Protein AF-A0A7W8B3Q8-F1 (afdb_monomer)

Sequence (303 aa):
MGRRETAIDLLPLLDWDRLREAEPTWLVGFSDMPTLITPMTLLTGTATVHGNNLMDTPYRVPEGLRSWLGIVAAPPGAPVHPDPPGRHRATGFDDFAAFPDIREYTLDSVGAWTRLDGSGDVEAEGRLIGGCIETLCNPAGTAYLDVSAVARNETPDGLLVYVEAAGDDAFAIYRNLHGMRLAGFFDRANAVLVGRTSAPENRSLSQHEAVLDALGSLNVPVIADIECGHVPPYIADRQRRVRPYRSHTEPERTDADLGLTHQTGRPALTEVGRVNRTAPRFRCASSSSRCGGFCGSGAGSSW

Organism: Streptomyces spectabilis (NCBI:txid68270)

InterPro domains:
  IPR003507 Peptidase family S66 [PTHR30237] (121-234)
  IPR027461 LD-carboxypeptidase A, C-terminal domain superfamily [G3DSA:3.50.30.60] (98-237)
  IPR027461 LD-carboxypeptidase A, C-terminal domain superfamily [SSF141986] (119-235)
  IPR027478 Murein tetrapeptide carboxypeptidase, N-terminal [G3DSA:3.40.50.10740] (5-65)
  IPR029062 Class I glutamine amidotransferase-like [SSF52317] (7-80)
  IPR040449 LD-carboxypeptidase, N-terminal [PF02016] (6-51)
  IPR040921 LD-carboxypeptidase, C-terminal [PF17676] (125-234)

Secondary structure (DSSP, 8-state):
-PPSS-GGGGTTTS-HHHHHHS-----EE-TTTHHHHHHHHHHH---EEE---GGGTTSPPPTT---HHHHHHSPTT----PPP-SEE--S----TTT-TT--S----EE---EESS-SS-EEEE-EEEEEEHHHHTTTBTSTTB-HHHHHHHH-TT-EEEEEE-SS--HHHHHHHHHHHHHTTTTTTEEEEEEE---PPPBTTB-HHHHHHHHHGGG-S-EEEEES-SSSSS---EEE---PPP---------------------------------PPEEEE-------------------

Foldseek 3Di:
DDDPLCVLVCVVVDPLVVLLVDDQDEDEEADLCLSPQQLNCVSNQRKYKDADDPLLQLADFAPQADGPVCVVPDDPLPARERDPNQFWDQDDDDDCVVPVPDHYDPGPGGFAKDWLLDDDKDKAFWFEGEHELVNLLVCQLPPSQPPVVLQVPFTPRFYAYEYEYAAAELVVLLVSLLSNVVSCNCPRHQEYEYADDPHHYDPVGDNSRSCCVSCNVVVHIYMYHDQDHNIDDHHIHIGGTDDPDDDPDDPDDDDDDDDDDDDDDDDDPPDPDDDDPNTHIYIRGDPPDDDDDDDDDDDDDDD

pLDDT: mean 76.98, std 25.43, range [23.16, 98.69]

Structure (mmCIF, N/CA/C/O backbone):
data_AF-A0A7W8B3Q8-F1
#
_entry.id   AF-A0A7W8B3Q8-F1
#
loop_
_atom_site.group_PDB
_atom_site.id
_atom_site.type_symbol
_atom_site.label_atom_id
_atom_site.label_alt_id
_atom_site.label_comp_id
_atom_site.label_asym_id
_atom_site.label_entity_id
_atom_site.label_seq_id
_atom_site.pdbx_PDB_ins_code
_atom_site.Cartn_x
_atom_site.Cartn_y
_atom_site.Cartn_z
_atom_site.occupancy
_atom_site.B_iso_or_equiv
_atom_site.auth_seq_id
_atom_site.auth_comp_id
_atom_site.auth_asym_id
_atom_site.auth_atom_id
_atom_site.pdbx_PDB_model_num
ATOM 1 N N . MET A 1 1 ? -6.416 -13.926 -22.641 1.00 37.31 1 MET A N 1
ATOM 2 C CA . MET A 1 1 ? -5.651 -12.885 -21.928 1.00 37.31 1 MET A CA 1
ATOM 3 C C . MET A 1 1 ? -6.609 -12.233 -20.943 1.00 37.31 1 MET A C 1
ATOM 5 O O . MET A 1 1 ? -7.598 -11.672 -21.398 1.00 37.31 1 MET A O 1
ATOM 9 N N . GLY A 1 2 ? -6.419 -12.417 -19.634 1.00 48.97 2 GLY A N 1
ATOM 10 C CA . GLY A 1 2 ? -7.235 -11.715 -18.634 1.00 48.97 2 GLY A CA 1
ATOM 11 C C . GLY A 1 2 ? -6.970 -10.211 -18.705 1.00 48.97 2 GLY A C 1
ATOM 12 O O . GLY A 1 2 ? -5.847 -9.812 -19.023 1.00 48.97 2 GLY A O 1
ATOM 13 N N . ARG A 1 3 ? -7.994 -9.386 -18.470 1.00 55.94 3 ARG A N 1
ATOM 14 C CA . ARG A 1 3 ? -7.794 -7.944 -18.281 1.00 55.94 3 ARG A CA 1
ATOM 15 C C . ARG A 1 3 ? -7.069 -7.749 -16.943 1.00 55.94 3 ARG A C 1
ATOM 17 O O . ARG A 1 3 ? -7.394 -8.433 -15.978 1.00 55.94 3 ARG A O 1
ATOM 24 N N . ARG A 1 4 ? -6.035 -6.908 -16.932 1.00 68.12 4 ARG A N 1
ATOM 25 C CA . ARG A 1 4 ? -5.394 -6.419 -15.700 1.00 68.12 4 ARG A CA 1
ATOM 26 C C . ARG A 1 4 ? -6.199 -5.213 -15.200 1.00 68.12 4 ARG A C 1
ATOM 28 O O . ARG A 1 4 ? -6.880 -4.602 -16.024 1.00 68.12 4 ARG A O 1
ATOM 35 N N . GLU A 1 5 ? -6.113 -4.889 -13.912 1.00 81.88 5 GLU A N 1
ATOM 36 C CA . GLU A 1 5 ? -6.823 -3.752 -13.290 1.00 81.88 5 GLU A CA 1
ATOM 37 C C . GLU A 1 5 ? -8.359 -3.888 -13.274 1.00 81.88 5 GLU A C 1
ATOM 39 O O . GLU A 1 5 ? -9.090 -2.902 -13.348 1.00 81.88 5 GLU A O 1
ATOM 44 N N . THR A 1 6 ? -8.880 -5.119 -13.239 1.00 91.94 6 THR A N 1
ATOM 45 C CA . THR A 1 6 ? -10.334 -5.384 -13.226 1.00 91.94 6 THR A CA 1
ATOM 46 C C . THR A 1 6 ? -10.772 -6.235 -12.039 1.00 91.94 6 THR A C 1
ATOM 48 O O . THR A 1 6 ? -11.888 -6.754 -12.043 1.00 91.94 6 THR A O 1
ATOM 51 N N . ALA A 1 7 ? -9.933 -6.405 -11.010 1.00 93.56 7 ALA A N 1
ATOM 52 C CA . ALA A 1 7 ? -10.329 -7.124 -9.798 1.00 93.56 7 ALA A CA 1
ATOM 53 C C . ALA A 1 7 ? -11.561 -6.494 -9.124 1.00 93.56 7 ALA A C 1
ATOM 55 O O . ALA A 1 7 ? -12.332 -7.195 -8.468 1.00 93.56 7 ALA A O 1
ATOM 56 N N . ILE A 1 8 ? -11.794 -5.195 -9.343 1.00 95.62 8 ILE A N 1
ATOM 57 C CA . ILE A 1 8 ? -12.950 -4.462 -8.815 1.00 95.62 8 ILE A CA 1
ATOM 58 C C . ILE A 1 8 ? -14.296 -5.040 -9.268 1.00 95.62 8 ILE A C 1
ATOM 60 O O . ILE A 1 8 ? -15.247 -5.041 -8.485 1.00 95.62 8 ILE A O 1
ATOM 64 N N . ASP A 1 9 ? -14.366 -5.619 -10.472 1.00 95.88 9 ASP A N 1
ATOM 65 C CA . ASP A 1 9 ? -15.585 -6.238 -11.009 1.00 95.88 9 ASP A CA 1
ATOM 66 C C . ASP A 1 9 ? -16.046 -7.435 -10.161 1.00 95.88 9 ASP A C 1
ATOM 68 O O . ASP A 1 9 ? -17.212 -7.829 -10.210 1.00 95.88 9 ASP A O 1
ATOM 72 N N . LEU A 1 10 ? -15.144 -8.018 -9.363 1.00 96.00 10 LEU A N 1
ATOM 73 C CA . LEU A 1 10 ? -15.449 -9.151 -8.495 1.00 96.00 10 LEU A CA 1
ATOM 74 C C . LEU A 1 10 ? -16.119 -8.729 -7.185 1.00 96.00 10 LEU A C 1
ATOM 76 O O . LEU A 1 10 ? -16.845 -9.537 -6.613 1.00 96.00 10 LEU A O 1
ATOM 80 N N . LEU A 1 11 ? -15.937 -7.489 -6.715 1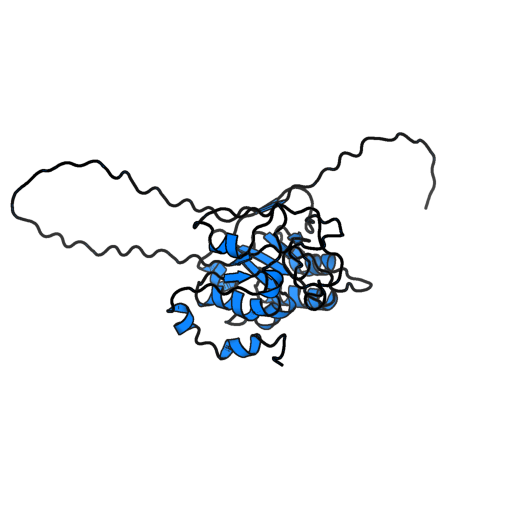.00 96.00 11 LEU A N 1
ATOM 81 C CA . LEU A 1 11 ? -16.483 -7.028 -5.430 1.00 96.00 11 LEU A CA 1
ATOM 82 C C . LEU A 1 11 ? -17.986 -7.318 -5.242 1.00 96.00 11 LEU A C 1
ATOM 84 O O . LEU A 1 11 ? -18.334 -7.889 -4.204 1.00 96.00 11 LEU A O 1
ATOM 88 N N . PRO A 1 12 ? -18.878 -6.997 -6.207 1.00 96.19 12 PRO A N 1
ATOM 89 C CA . PRO A 1 12 ? -20.306 -7.291 -6.074 1.00 96.19 12 PRO A CA 1
ATOM 90 C C . PRO A 1 12 ? -20.674 -8.754 -6.360 1.00 96.19 12 PRO A C 1
ATOM 92 O O . PRO A 1 12 ? -21.822 -9.137 -6.150 1.00 96.19 12 PRO A O 1
ATOM 95 N N . LEU A 1 13 ? -19.743 -9.561 -6.876 1.00 97.19 13 LEU A N 1
ATOM 96 C CA . LEU A 1 13 ? -19.979 -10.958 -7.253 1.00 97.19 13 LEU A CA 1
ATOM 97 C C . LEU A 1 13 ? -19.552 -11.946 -6.161 1.00 97.19 13 LEU A C 1
ATOM 99 O O . LEU A 1 13 ? -19.966 -13.106 -6.187 1.00 97.19 13 LEU A O 1
ATOM 103 N N . LEU A 1 14 ? -18.709 -11.510 -5.223 1.00 96.50 14 LEU A N 1
ATOM 104 C CA . LEU A 1 14 ? -18.247 -12.330 -4.112 1.00 96.50 14 LEU A CA 1
ATOM 105 C C . LEU A 1 14 ? -19.313 -12.432 -3.017 1.00 96.50 14 LEU A C 1
ATOM 107 O O . LEU A 1 14 ? -19.864 -11.438 -2.549 1.00 96.50 14 LEU A O 1
ATOM 111 N N . ASP A 1 15 ? -19.551 -13.658 -2.559 1.00 96.94 15 ASP A N 1
ATOM 112 C CA . ASP A 1 15 ? -20.395 -13.930 -1.399 1.00 96.94 15 ASP A CA 1
ATOM 113 C C . ASP A 1 15 ? -19.586 -13.720 -0.110 1.00 96.94 15 ASP A C 1
ATOM 115 O O . ASP A 1 15 ? -18.935 -14.629 0.415 1.00 96.94 15 ASP A O 1
ATOM 119 N N . TRP A 1 16 ? -19.577 -12.477 0.371 1.00 95.31 16 TRP A N 1
ATOM 120 C CA . TRP A 1 16 ? -18.799 -12.061 1.540 1.00 95.31 16 TRP A CA 1
ATOM 121 C C . TRP A 1 16 ? -19.219 -12.752 2.838 1.00 95.31 16 TRP A C 1
ATOM 123 O O . TRP A 1 16 ? -18.381 -12.928 3.726 1.00 95.31 16 TRP A O 1
ATOM 133 N N . ASP A 1 17 ? -20.481 -13.166 2.953 1.00 95.88 17 ASP A N 1
ATOM 134 C CA . ASP A 1 17 ? -20.972 -13.888 4.125 1.00 95.88 17 ASP A CA 1
ATOM 135 C C . ASP A 1 17 ? -20.429 -15.318 4.128 1.00 95.88 17 ASP A C 1
ATOM 137 O O . ASP A 1 17 ? -19.835 -15.745 5.121 1.00 95.88 17 ASP A O 1
ATOM 141 N N . ARG A 1 18 ? -20.478 -16.016 2.985 1.00 96.56 18 ARG A N 1
ATOM 142 C CA . ARG A 1 18 ? -19.853 -17.342 2.862 1.00 96.56 18 ARG A CA 1
ATOM 143 C C . ARG A 1 18 ? -18.341 -17.294 3.037 1.00 96.56 18 ARG A C 1
ATOM 145 O O . ARG A 1 18 ? -17.781 -18.186 3.666 1.00 96.56 18 ARG A O 1
ATOM 152 N N . LEU A 1 19 ? -17.670 -16.259 2.529 1.00 95.62 19 LEU A N 1
ATOM 153 C CA . LEU A 1 19 ? -16.231 -16.067 2.748 1.00 95.62 19 LEU A CA 1
ATOM 154 C C . LEU A 1 19 ? -15.895 -15.814 4.226 1.00 95.62 19 LEU A C 1
ATOM 156 O O . LEU A 1 19 ? -14.835 -16.226 4.689 1.00 95.62 19 LEU A O 1
ATOM 160 N N . ARG A 1 20 ? -16.789 -15.162 4.982 1.00 93.75 20 ARG A N 1
ATOM 161 C CA . ARG A 1 20 ? -16.636 -14.946 6.430 1.00 93.75 20 ARG A CA 1
ATOM 162 C C . ARG A 1 20 ? -16.815 -16.225 7.246 1.00 93.75 20 ARG A C 1
ATOM 164 O O . ARG A 1 20 ? -16.168 -16.371 8.284 1.00 93.75 20 ARG A O 1
ATOM 171 N N . GLU A 1 21 ? -17.708 -17.105 6.806 1.00 95.69 21 GLU A N 1
ATOM 172 C CA . GLU A 1 21 ? -17.996 -18.392 7.450 1.00 95.69 21 GLU A CA 1
ATOM 173 C C . GLU A 1 21 ? -16.991 -19.489 7.081 1.00 95.69 21 GLU A C 1
ATOM 175 O O . GLU A 1 21 ? -16.798 -20.430 7.851 1.00 95.69 21 GLU A O 1
ATOM 180 N N . ALA A 1 22 ? -16.344 -19.367 5.921 1.00 94.75 22 ALA A N 1
ATOM 181 C CA . ALA A 1 22 ? -15.340 -20.306 5.453 1.00 94.75 22 ALA A CA 1
ATOM 182 C C . ALA A 1 22 ? -14.103 -20.355 6.365 1.00 94.75 22 ALA A C 1
ATOM 184 O O . ALA A 1 22 ? -13.788 -19.422 7.110 1.00 94.75 22 ALA A O 1
ATOM 185 N N . GLU A 1 23 ? -13.361 -21.460 6.267 1.00 93.25 23 GLU A N 1
ATOM 186 C CA . GLU A 1 23 ? -12.064 -21.584 6.923 1.00 93.25 23 GLU A CA 1
ATOM 187 C C . GLU A 1 23 ? -11.106 -20.485 6.415 1.00 93.25 23 GLU A C 1
ATOM 189 O O . GLU A 1 23 ? -10.894 -20.374 5.199 1.00 93.25 23 GLU A O 1
ATOM 194 N N . PRO A 1 24 ? -10.515 -19.666 7.312 1.00 88.62 24 PRO A N 1
ATOM 195 C CA . PRO A 1 24 ? -9.608 -18.598 6.916 1.00 88.62 24 PRO A CA 1
ATOM 196 C C . PRO A 1 24 ? -8.440 -19.129 6.084 1.00 88.62 24 PRO A C 1
ATOM 198 O O . PRO A 1 24 ? -7.560 -19.825 6.586 1.00 88.62 24 PRO A O 1
ATOM 201 N N . THR A 1 25 ? -8.423 -18.751 4.810 1.00 89.44 25 THR A N 1
ATOM 202 C CA . THR A 1 25 ? -7.388 -19.141 3.852 1.00 89.44 25 THR A CA 1
ATOM 203 C C . THR A 1 25 ? -6.546 -17.928 3.491 1.00 89.44 25 THR A C 1
ATOM 205 O O . THR A 1 25 ? -7.057 -16.816 3.351 1.00 89.44 25 THR A O 1
ATOM 208 N N . TRP A 1 26 ? -5.242 -18.135 3.335 1.00 90.56 26 TRP A N 1
ATOM 209 C CA . TRP A 1 26 ? -4.332 -17.069 2.948 1.00 90.56 26 TRP A CA 1
ATOM 210 C C . TRP A 1 26 ? -4.626 -16.564 1.539 1.00 90.56 26 TRP A C 1
ATOM 212 O O . TRP A 1 26 ? -4.401 -17.271 0.560 1.00 90.56 26 TRP A O 1
ATOM 222 N N . LEU A 1 27 ? -5.071 -15.312 1.452 1.00 92.12 27 LEU A N 1
ATOM 223 C CA . LEU A 1 27 ? -5.066 -14.552 0.212 1.00 92.12 27 LEU A CA 1
ATOM 224 C C . LEU A 1 27 ? -3.800 -13.695 0.177 1.00 92.12 27 LEU A C 1
ATOM 226 O O . LEU A 1 27 ? -3.606 -12.833 1.039 1.00 92.12 27 LEU A O 1
ATOM 230 N N . VAL A 1 28 ? -2.946 -13.975 -0.805 1.00 90.56 28 VAL A N 1
ATOM 231 C CA . VAL A 1 28 ? -1.675 -13.284 -1.038 1.00 90.56 28 VAL A CA 1
ATOM 232 C C . VAL A 1 28 ? -1.709 -12.682 -2.432 1.00 90.56 28 VAL A C 1
ATOM 234 O O . VAL A 1 28 ? -2.131 -13.347 -3.379 1.00 90.56 28 VAL A O 1
ATOM 237 N N . GLY A 1 29 ? -1.281 -11.435 -2.570 1.00 87.62 29 GLY A N 1
ATOM 238 C CA . GLY A 1 29 ? -1.282 -10.779 -3.867 1.00 87.62 29 GLY A CA 1
ATOM 239 C C . GLY A 1 29 ? -0.677 -9.390 -3.840 1.00 87.62 29 GLY A C 1
ATOM 240 O O . GLY A 1 29 ? -0.382 -8.850 -2.778 1.00 87.62 29 GLY A O 1
ATOM 241 N N . PHE A 1 30 ? -0.525 -8.841 -5.040 1.00 84.12 30 PHE A N 1
ATOM 242 C CA . PHE A 1 30 ? 0.199 -7.617 -5.351 1.00 84.12 30 PHE A CA 1
ATOM 243 C C . PHE A 1 30 ? -0.591 -6.759 -6.356 1.00 84.12 30 PHE A C 1
ATOM 245 O O . PHE A 1 30 ? -1.468 -7.293 -7.042 1.00 84.12 30 PHE A O 1
ATOM 252 N N . SER A 1 31 ? -0.239 -5.479 -6.503 1.00 88.19 31 SER A N 1
ATOM 253 C CA . SER A 1 31 ? -0.727 -4.592 -7.573 1.00 88.19 31 SER A CA 1
ATOM 254 C C . SER A 1 31 ? -2.242 -4.342 -7.538 1.00 88.19 31 SER A C 1
ATOM 256 O O . SER A 1 31 ? -2.665 -3.603 -6.662 1.00 88.19 31 SER A O 1
ATOM 258 N N . ASP A 1 32 ? -3.056 -4.967 -8.404 1.00 92.50 32 ASP A N 1
ATOM 259 C CA . ASP A 1 32 ? -4.538 -4.881 -8.419 1.00 92.50 32 ASP A CA 1
ATOM 260 C C . ASP A 1 32 ? -5.213 -5.659 -7.263 1.00 92.50 32 ASP A C 1
ATOM 262 O O . ASP A 1 32 ? -6.364 -5.438 -6.886 1.00 92.50 32 ASP A O 1
ATOM 266 N N . MET A 1 33 ? -4.489 -6.589 -6.635 1.00 93.25 33 MET A N 1
ATOM 267 C CA . MET A 1 33 ? -5.039 -7.448 -5.580 1.00 93.25 33 MET A CA 1
ATOM 268 C C . MET A 1 33 ? -5.477 -6.757 -4.273 1.00 93.25 33 MET A C 1
ATOM 270 O O . MET A 1 33 ? -6.365 -7.319 -3.624 1.00 93.25 33 MET A O 1
ATOM 274 N N . PRO A 1 34 ? -4.951 -5.591 -3.840 1.00 93.81 34 PRO A N 1
ATOM 275 C CA . PRO A 1 34 ? -5.498 -4.810 -2.729 1.00 93.81 34 PRO A CA 1
ATOM 276 C C . PRO A 1 34 ? -6.995 -4.524 -2.863 1.00 93.81 34 PRO A C 1
ATOM 278 O O . PRO A 1 34 ? -7.687 -4.525 -1.844 1.00 93.81 34 PRO A O 1
ATOM 281 N N . THR A 1 35 ? -7.515 -4.422 -4.094 1.00 95.44 35 THR A N 1
ATOM 282 C CA . THR A 1 35 ? -8.956 -4.350 -4.376 1.00 95.44 35 THR A CA 1
ATOM 283 C C . THR A 1 35 ? -9.741 -5.499 -3.744 1.00 95.44 35 THR A C 1
ATOM 285 O O . THR A 1 35 ? -10.903 -5.324 -3.413 1.00 95.44 35 THR A O 1
ATOM 288 N N . LEU A 1 36 ? -9.133 -6.671 -3.535 1.00 95.31 36 LEU A N 1
ATOM 289 C CA . LEU A 1 36 ? -9.766 -7.838 -2.906 1.00 95.31 36 LEU A CA 1
ATOM 290 C C . LEU A 1 36 ? -9.211 -8.132 -1.511 1.00 95.31 36 LEU A C 1
ATOM 292 O O . LEU A 1 36 ? -9.967 -8.492 -0.613 1.00 95.31 36 LEU A O 1
ATOM 296 N N . ILE A 1 37 ? -7.900 -7.987 -1.320 1.00 93.62 37 ILE A N 1
ATOM 297 C CA . ILE A 1 37 ? -7.175 -8.294 -0.077 1.00 93.62 37 ILE A CA 1
ATOM 298 C C . ILE A 1 37 ? -7.666 -7.416 1.073 1.00 93.62 37 ILE A C 1
ATOM 300 O O . ILE A 1 37 ? -7.968 -7.935 2.152 1.00 93.62 37 ILE A O 1
ATOM 304 N N . THR A 1 38 ? -7.801 -6.112 0.836 1.00 94.12 38 THR A N 1
ATOM 305 C CA . THR A 1 38 ? -8.209 -5.174 1.882 1.00 94.12 38 THR A CA 1
ATOM 306 C C . THR A 1 38 ? -9.687 -5.363 2.242 1.00 94.12 38 THR A C 1
ATOM 308 O O . THR A 1 38 ? -9.973 -5.584 3.423 1.00 94.12 38 THR A O 1
ATOM 311 N N . PRO A 1 39 ? -10.635 -5.435 1.281 1.00 94.94 39 PRO A N 1
ATOM 312 C CA . PRO A 1 39 ? -12.024 -5.785 1.590 1.00 94.94 39 PRO A CA 1
ATOM 313 C C . PRO A 1 39 ? -12.188 -7.162 2.234 1.00 94.94 39 PRO A C 1
ATOM 315 O O . PRO A 1 39 ? -12.963 -7.295 3.176 1.00 94.94 39 PRO A O 1
ATOM 318 N N . MET A 1 40 ? -11.422 -8.177 1.820 1.00 94.19 40 MET A N 1
ATOM 319 C CA . MET A 1 40 ? -11.411 -9.485 2.483 1.00 94.19 40 MET A CA 1
ATOM 320 C C . MET A 1 40 ? -11.099 -9.335 3.972 1.00 94.19 40 MET A C 1
ATOM 322 O O . MET A 1 40 ? -11.843 -9.853 4.807 1.00 94.19 40 MET A O 1
ATOM 326 N N . THR A 1 41 ? -10.059 -8.581 4.333 1.00 92.12 41 THR A N 1
ATOM 327 C CA . THR A 1 41 ? -9.735 -8.342 5.743 1.00 92.12 41 THR A CA 1
ATOM 328 C C . THR A 1 41 ? -10.816 -7.559 6.479 1.00 92.12 41 THR A C 1
ATOM 330 O O . THR A 1 41 ? -11.179 -7.953 7.591 1.00 92.12 41 THR A O 1
ATOM 333 N N . LEU A 1 42 ? -11.364 -6.502 5.879 1.00 91.19 42 LEU A N 1
ATOM 334 C CA . LEU A 1 42 ? -12.378 -5.662 6.524 1.00 91.19 42 LEU A CA 1
ATOM 335 C C . LEU A 1 42 ? -13.716 -6.401 6.708 1.00 91.19 42 LEU A C 1
ATOM 337 O O . LEU A 1 42 ? -14.284 -6.388 7.799 1.00 91.19 42 LEU A O 1
ATOM 341 N N . LEU A 1 43 ? -14.196 -7.091 5.673 1.00 91.94 43 LEU A N 1
ATOM 342 C CA . LEU A 1 43 ? -15.539 -7.680 5.622 1.00 91.94 43 LEU A CA 1
ATOM 343 C C . LEU A 1 43 ? -15.633 -9.057 6.279 1.00 91.94 43 LEU A C 1
ATOM 345 O O . LEU A 1 43 ? -16.683 -9.418 6.818 1.00 91.94 43 LEU A O 1
ATOM 349 N N . THR A 1 44 ? -14.555 -9.843 6.237 1.00 91.25 44 THR A N 1
ATOM 350 C CA . THR A 1 44 ? -14.551 -11.224 6.758 1.00 91.25 44 THR A CA 1
ATOM 351 C C . THR A 1 44 ? -13.752 -11.359 8.052 1.00 91.25 44 THR A C 1
ATOM 353 O O . THR A 1 44 ? -13.989 -12.252 8.867 1.00 91.25 44 THR A O 1
ATOM 356 N N . GLY A 1 45 ? -12.801 -10.452 8.284 1.00 88.12 45 GLY A N 1
ATOM 357 C CA . GLY A 1 45 ? -11.822 -10.576 9.355 1.00 88.12 45 GLY A CA 1
ATOM 358 C C . GLY A 1 45 ? -10.698 -11.571 9.098 1.00 88.12 45 GLY A C 1
ATOM 359 O O . GLY A 1 45 ? -9.892 -11.800 10.003 1.00 88.12 45 GLY A O 1
ATOM 360 N N . THR A 1 46 ? -10.628 -12.154 7.904 1.00 90.12 46 THR A N 1
ATOM 361 C CA . THR A 1 46 ? -9.518 -13.010 7.490 1.00 90.12 46 THR A CA 1
ATOM 362 C C . THR A 1 46 ? -8.259 -12.173 7.306 1.00 90.12 46 THR A C 1
ATOM 364 O O . THR A 1 46 ? -8.265 -11.133 6.647 1.00 90.12 46 THR A O 1
ATOM 367 N N . ALA A 1 47 ? -7.162 -12.615 7.920 1.00 89.69 47 ALA A N 1
ATOM 368 C CA . ALA A 1 47 ? -5.868 -11.989 7.702 1.00 89.69 47 ALA A CA 1
ATOM 369 C C . ALA A 1 47 ? -5.387 -12.281 6.278 1.00 89.69 47 ALA A C 1
ATOM 371 O O . ALA A 1 47 ? -5.395 -13.434 5.851 1.00 89.69 47 ALA A O 1
ATOM 372 N N . THR A 1 48 ? -4.940 -11.252 5.574 1.00 92.38 48 THR A N 1
ATOM 373 C CA . THR A 1 48 ? -4.441 -11.350 4.199 1.00 92.38 48 THR A CA 1
ATOM 374 C C . THR A 1 48 ? -3.005 -10.841 4.131 1.00 92.38 48 THR A C 1
ATOM 376 O O . THR A 1 48 ? -2.481 -10.309 5.116 1.00 92.38 48 THR A O 1
ATOM 379 N N . VAL A 1 49 ? -2.332 -11.060 3.004 1.00 91.12 49 VAL A N 1
ATOM 380 C CA . VAL A 1 49 ? -0.967 -10.578 2.791 1.00 91.12 49 VAL A CA 1
ATOM 381 C C . VAL A 1 49 ? -0.906 -9.794 1.492 1.00 91.12 49 VAL A C 1
ATOM 383 O O . VAL A 1 49 ? -1.121 -10.358 0.422 1.00 91.12 49 VAL A O 1
ATOM 386 N N . HIS A 1 50 ? -0.563 -8.514 1.581 1.00 89.12 50 HIS A N 1
ATOM 387 C CA . HIS A 1 50 ? -0.068 -7.798 0.413 1.00 89.12 50 HIS A CA 1
ATOM 388 C C . HIS A 1 50 ? 1.417 -8.124 0.282 1.00 89.12 50 HIS A C 1
ATOM 390 O O . HIS A 1 50 ? 2.193 -7.878 1.196 1.00 89.12 50 HIS A O 1
ATOM 396 N N . GLY A 1 51 ? 1.815 -8.763 -0.804 1.00 82.75 51 GLY A N 1
ATOM 397 C CA . GLY A 1 51 ? 3.201 -9.152 -1.018 1.00 82.75 51 GLY A CA 1
ATOM 398 C C . GLY A 1 51 ? 3.379 -9.766 -2.393 1.00 82.75 51 GLY A C 1
ATOM 399 O O . GLY A 1 51 ? 2.467 -9.725 -3.211 1.00 82.75 51 GLY A O 1
ATOM 400 N N . ASN A 1 52 ? 4.549 -10.347 -2.631 1.00 81.25 52 ASN A N 1
ATOM 401 C CA . ASN A 1 52 ? 4.968 -10.859 -3.933 1.00 81.25 52 ASN A CA 1
ATOM 402 C C . ASN A 1 52 ? 3.908 -11.718 -4.632 1.00 81.25 52 ASN A C 1
ATOM 404 O O . ASN A 1 52 ? 3.273 -12.585 -4.025 1.00 81.25 52 ASN A O 1
ATOM 408 N N . ASN A 1 53 ? 3.803 -11.539 -5.948 1.00 81.25 53 ASN A N 1
ATOM 409 C CA . ASN A 1 53 ? 3.122 -12.509 -6.792 1.00 81.25 53 ASN A CA 1
ATOM 410 C C . ASN A 1 53 ? 3.962 -13.805 -6.913 1.00 81.25 53 ASN A C 1
ATOM 412 O O . ASN A 1 53 ? 5.091 -13.914 -6.418 1.00 81.25 53 ASN A O 1
ATOM 416 N N . LEU A 1 54 ? 3.405 -14.813 -7.588 1.00 82.62 54 LEU A N 1
ATOM 417 C CA . LEU A 1 54 ? 4.070 -16.106 -7.767 1.00 82.62 54 LEU A CA 1
ATOM 418 C C . LEU A 1 54 ? 5.430 -15.988 -8.480 1.00 82.62 54 LEU A C 1
ATOM 420 O O . LEU A 1 54 ? 6.362 -16.695 -8.104 1.00 82.62 54 LEU A O 1
ATOM 424 N N . MET A 1 55 ? 5.553 -15.099 -9.469 1.00 81.62 55 MET A N 1
ATOM 425 C CA . MET A 1 55 ? 6.786 -14.907 -10.244 1.00 81.62 55 MET A CA 1
ATOM 426 C C . MET A 1 55 ? 7.906 -14.277 -9.418 1.00 81.62 55 MET A C 1
ATOM 428 O O . MET A 1 55 ? 9.066 -14.589 -9.653 1.00 81.62 55 MET A O 1
ATOM 432 N N . ASP A 1 56 ? 7.563 -13.472 -8.413 1.00 80.62 56 ASP A N 1
ATOM 433 C CA . ASP A 1 56 ? 8.533 -12.830 -7.519 1.00 80.62 56 ASP A CA 1
ATOM 434 C C . ASP A 1 56 ? 8.819 -13.661 -6.253 1.00 80.62 56 ASP A C 1
ATOM 436 O O . ASP A 1 56 ? 9.629 -13.284 -5.407 1.00 80.62 56 ASP A O 1
ATOM 440 N N . THR A 1 57 ? 8.156 -14.807 -6.076 1.00 83.62 57 THR A N 1
ATOM 441 C CA . THR A 1 57 ? 8.394 -15.712 -4.936 1.00 83.62 57 THR A CA 1
ATOM 442 C C . THR A 1 57 ? 9.778 -16.392 -4.942 1.00 83.62 57 THR A C 1
ATOM 444 O O . THR A 1 57 ? 10.306 -16.632 -3.855 1.00 83.62 57 THR A O 1
ATOM 447 N N . PRO A 1 58 ? 10.406 -16.715 -6.093 1.00 84.56 58 PRO A N 1
ATOM 448 C CA . PRO A 1 58 ? 11.724 -17.348 -6.121 1.00 84.56 58 PRO A CA 1
ATOM 449 C C . PRO A 1 58 ? 12.890 -16.469 -5.650 1.00 84.56 58 PRO A C 1
ATOM 451 O O . PRO A 1 58 ? 13.963 -17.023 -5.394 1.00 84.56 58 PRO A O 1
ATOM 454 N N . TYR A 1 59 ? 12.722 -15.145 -5.553 1.00 87.81 59 TYR A N 1
ATOM 455 C CA . TYR A 1 59 ? 13.795 -14.265 -5.094 1.00 87.81 59 TYR A CA 1
ATOM 456 C C . TYR A 1 59 ? 14.173 -14.543 -3.638 1.00 87.81 59 TYR A C 1
ATOM 458 O O . TYR A 1 59 ? 13.317 -14.689 -2.759 1.00 87.81 59 TYR A O 1
ATOM 466 N N . ARG A 1 60 ? 15.477 -14.542 -3.357 1.00 89.38 60 ARG A N 1
ATOM 467 C CA . ARG A 1 60 ? 15.988 -14.440 -1.996 1.00 89.38 60 ARG A CA 1
ATOM 468 C C . ARG A 1 60 ? 15.648 -13.056 -1.470 1.00 89.38 60 ARG A C 1
ATOM 470 O O . ARG A 1 60 ? 15.890 -12.035 -2.110 1.00 89.38 60 ARG A O 1
ATOM 477 N N . VAL A 1 61 ? 15.035 -13.047 -0.296 1.00 87.75 61 VAL A N 1
ATOM 478 C CA . VAL A 1 61 ? 14.673 -11.810 0.382 1.00 87.75 61 VAL A CA 1
ATOM 479 C C . VAL A 1 61 ? 15.939 -11.225 1.014 1.00 87.75 61 VAL A C 1
ATOM 481 O O . VAL A 1 61 ? 16.641 -11.971 1.701 1.00 87.75 61 VAL A O 1
ATOM 484 N N . PRO A 1 62 ? 16.251 -9.936 0.781 1.00 88.44 62 PRO A N 1
ATOM 485 C CA . PRO A 1 62 ? 17.406 -9.285 1.390 1.00 88.44 62 PRO A CA 1
ATOM 486 C C . PRO A 1 62 ? 17.388 -9.359 2.919 1.00 88.44 62 PRO A C 1
ATOM 488 O O . PRO A 1 62 ? 16.326 -9.451 3.538 1.00 88.44 62 PRO A O 1
ATOM 491 N N . GLU A 1 63 ? 18.573 -9.279 3.526 1.00 85.62 63 GLU A N 1
ATOM 492 C CA . GLU A 1 63 ? 18.702 -9.148 4.979 1.00 85.62 63 GLU A CA 1
ATOM 493 C C . GLU A 1 63 ? 17.888 -7.945 5.488 1.00 85.62 63 GLU A C 1
ATOM 495 O O . GLU A 1 63 ? 17.795 -6.919 4.817 1.00 85.62 63 GLU A O 1
ATOM 500 N N . GLY A 1 64 ? 17.256 -8.103 6.653 1.00 81.94 64 GLY A N 1
ATOM 501 C CA . GLY A 1 64 ? 16.341 -7.112 7.228 1.00 81.94 64 GLY A CA 1
ATOM 502 C C . GLY A 1 64 ? 14.879 -7.280 6.807 1.00 81.94 64 GLY A C 1
ATOM 503 O O . GLY A 1 64 ? 13.982 -6.859 7.534 1.00 81.94 64 GLY A O 1
ATOM 504 N N . LEU A 1 65 ? 14.604 -7.973 5.696 1.00 86.31 65 LEU A N 1
ATOM 505 C CA . LEU A 1 65 ? 13.246 -8.228 5.212 1.00 86.31 65 LEU A CA 1
ATOM 506 C C . LEU A 1 65 ? 12.807 -9.683 5.449 1.00 86.31 65 LEU A C 1
ATOM 508 O O . LEU A 1 65 ? 13.607 -10.573 5.744 1.00 86.31 65 LEU A O 1
ATOM 512 N N . ARG A 1 66 ? 11.500 -9.956 5.318 1.00 86.19 66 ARG A N 1
ATOM 513 C CA . ARG A 1 66 ? 10.938 -11.316 5.413 1.00 86.19 66 ARG A CA 1
ATOM 514 C C . ARG A 1 66 ? 10.052 -11.653 4.225 1.00 86.19 66 ARG A C 1
ATOM 516 O O . ARG A 1 66 ? 9.252 -10.836 3.785 1.00 86.19 66 ARG A O 1
ATOM 523 N N . SER A 1 67 ? 10.161 -12.894 3.748 1.00 87.25 67 SER A N 1
ATOM 524 C CA . SER A 1 67 ? 9.287 -13.410 2.693 1.00 87.25 67 SER A CA 1
ATOM 525 C C . SER A 1 67 ? 7.847 -13.526 3.176 1.00 87.25 67 SER A C 1
ATOM 527 O O . SER A 1 67 ? 7.592 -13.767 4.360 1.00 87.25 67 SER A O 1
ATOM 529 N N . TRP A 1 68 ? 6.894 -13.448 2.245 1.00 87.50 68 TRP A N 1
ATOM 530 C CA . TRP A 1 68 ? 5.484 -13.672 2.565 1.00 87.50 68 TRP A CA 1
ATOM 531 C C . TRP A 1 68 ? 5.266 -15.052 3.205 1.00 87.50 68 TRP A C 1
ATOM 533 O O . TRP A 1 68 ? 4.525 -15.159 4.180 1.00 87.50 68 TRP A O 1
ATOM 543 N N . LEU A 1 69 ? 5.993 -16.082 2.747 1.00 88.94 69 LEU A N 1
ATOM 544 C CA . LEU A 1 69 ? 6.001 -17.419 3.353 1.00 88.94 69 LEU A CA 1
ATOM 545 C C . LEU A 1 69 ? 6.470 -17.388 4.814 1.00 88.94 69 LEU A C 1
ATOM 547 O O . LEU A 1 69 ? 5.839 -17.986 5.684 1.00 88.94 69 LEU A O 1
ATOM 551 N N . GLY A 1 70 ? 7.545 -16.651 5.103 1.00 88.19 70 GLY A N 1
ATOM 552 C CA . GLY A 1 70 ? 8.034 -16.464 6.468 1.00 88.19 70 GLY A CA 1
ATOM 553 C C . GLY A 1 70 ? 7.013 -15.766 7.368 1.00 88.19 70 GLY A C 1
ATOM 554 O O . GLY A 1 70 ? 6.900 -16.095 8.545 1.00 88.19 70 GLY A O 1
ATOM 555 N N . ILE A 1 71 ? 6.223 -14.844 6.819 1.00 87.44 71 ILE A N 1
ATOM 556 C CA . ILE A 1 71 ? 5.202 -14.092 7.560 1.00 87.44 71 ILE A CA 1
ATOM 557 C C . ILE A 1 71 ? 3.954 -14.924 7.845 1.00 87.44 71 ILE A C 1
ATOM 559 O O . ILE A 1 71 ? 3.380 -14.825 8.936 1.00 87.44 71 ILE A O 1
ATOM 563 N N . VAL A 1 72 ? 3.521 -15.751 6.892 1.00 89.25 72 VAL A N 1
ATOM 564 C CA . VAL A 1 72 ? 2.376 -16.645 7.109 1.00 89.25 72 VAL A CA 1
ATOM 565 C C . VAL A 1 72 ? 2.729 -17.801 8.047 1.00 89.25 72 VAL A C 1
ATOM 567 O O . VAL A 1 72 ? 1.874 -18.207 8.832 1.00 89.25 72 VAL A O 1
ATOM 570 N N . ALA A 1 73 ? 3.983 -18.271 8.019 1.00 89.94 73 ALA A N 1
ATOM 571 C CA . ALA A 1 73 ? 4.498 -19.322 8.897 1.00 89.94 73 ALA A CA 1
ATOM 572 C C . ALA A 1 73 ? 4.903 -18.821 10.297 1.00 89.94 73 ALA A C 1
ATOM 574 O O . ALA A 1 73 ? 5.115 -19.631 11.201 1.00 89.94 73 ALA A O 1
ATOM 575 N N . ALA A 1 74 ? 5.021 -17.504 10.496 1.00 87.44 74 ALA A N 1
ATOM 576 C CA . ALA A 1 74 ? 5.418 -16.937 11.777 1.00 87.44 74 ALA A CA 1
ATOM 577 C C . ALA A 1 74 ? 4.390 -17.255 12.884 1.00 87.44 74 ALA A C 1
ATOM 579 O O . ALA A 1 74 ? 3.177 -17.151 12.649 1.00 87.44 74 ALA A O 1
ATOM 580 N N . PRO A 1 75 ? 4.847 -17.564 14.116 1.00 85.94 75 PRO A N 1
ATOM 581 C CA . PRO A 1 75 ? 3.955 -17.743 15.252 1.00 85.94 75 PRO A CA 1
ATOM 582 C C . PRO A 1 75 ? 3.044 -16.522 15.464 1.00 85.94 75 PRO A C 1
ATOM 584 O O . PRO A 1 75 ? 3.462 -15.381 15.234 1.00 85.94 75 PRO A O 1
ATOM 587 N N . PRO A 1 76 ? 1.800 -16.714 15.932 1.00 80.56 76 PRO A N 1
ATOM 588 C CA . PRO A 1 76 ? 0.947 -15.602 16.333 1.00 80.56 76 PRO A CA 1
ATOM 589 C C . PRO A 1 76 ? 1.658 -14.670 17.326 1.00 80.56 76 PRO A C 1
ATOM 591 O O . PRO A 1 76 ? 2.265 -15.130 18.288 1.00 80.56 76 PRO A O 1
ATOM 594 N N . GLY A 1 77 ? 1.587 -13.359 17.085 1.00 73.81 77 GLY A N 1
ATOM 595 C CA . GLY A 1 77 ? 2.233 -12.349 17.933 1.00 73.81 77 GLY A CA 1
ATOM 596 C C . GLY A 1 77 ? 3.741 -12.182 17.716 1.00 73.81 77 GLY A C 1
ATOM 597 O O . GLY A 1 77 ? 4.329 -11.305 18.345 1.00 73.81 77 GLY A O 1
ATOM 598 N N . ALA A 1 78 ? 4.365 -12.963 16.824 1.00 75.62 78 ALA A N 1
ATOM 599 C CA . ALA A 1 78 ? 5.759 -12.751 16.455 1.00 75.62 78 ALA A CA 1
ATOM 600 C C . ALA A 1 78 ? 5.922 -11.350 15.840 1.00 75.62 78 ALA A C 1
ATOM 602 O O . ALA A 1 78 ? 5.246 -11.040 14.850 1.00 75.62 78 ALA A O 1
ATOM 603 N N . PRO A 1 79 ? 6.799 -10.501 16.399 1.00 69.62 79 PRO A N 1
ATOM 604 C CA . PRO A 1 79 ? 6.988 -9.167 15.869 1.00 69.62 79 PRO A CA 1
ATOM 605 C C . PRO A 1 79 ? 7.630 -9.245 14.486 1.00 69.62 79 PRO A C 1
ATOM 607 O O . PRO A 1 79 ? 8.473 -10.109 14.222 1.00 69.62 79 PRO A O 1
ATOM 610 N N . VAL A 1 80 ? 7.209 -8.351 13.594 1.00 69.31 80 VAL A N 1
ATOM 611 C CA . VAL A 1 80 ? 7.833 -8.113 12.291 1.00 69.31 80 VAL A CA 1
ATOM 612 C C . VAL A 1 80 ? 8.455 -6.729 12.372 1.00 69.31 80 VAL A C 1
ATOM 614 O O . VAL A 1 80 ? 7.732 -5.748 12.511 1.00 69.31 80 VAL A O 1
ATOM 617 N N . HIS A 1 81 ? 9.782 -6.684 12.332 1.00 69.88 81 HIS A N 1
ATOM 618 C CA . HIS A 1 81 ? 10.554 -5.453 12.238 1.00 69.88 81 HIS A CA 1
ATOM 619 C C . HIS A 1 81 ? 11.284 -5.521 10.900 1.00 69.88 81 HIS A C 1
ATOM 621 O O . HIS A 1 81 ? 12.246 -6.280 10.799 1.00 69.88 81 HIS A O 1
ATOM 627 N N . PRO A 1 82 ? 10.765 -4.873 9.848 1.00 72.44 82 PRO A N 1
ATOM 628 C CA . PRO A 1 82 ? 11.538 -4.730 8.633 1.00 72.44 82 PRO A CA 1
ATOM 629 C C . PRO A 1 82 ? 12.652 -3.718 8.899 1.00 72.44 82 PRO A C 1
ATOM 631 O O . PRO A 1 82 ? 12.374 -2.587 9.297 1.00 72.44 82 PRO A O 1
ATOM 634 N N . ASP A 1 83 ? 13.892 -4.140 8.685 1.00 79.00 83 ASP A N 1
ATOM 635 C CA . ASP A 1 83 ? 15.036 -3.237 8.617 1.00 79.00 83 ASP A CA 1
ATOM 636 C C . ASP A 1 83 ? 15.262 -2.870 7.142 1.00 79.00 83 ASP A C 1
ATOM 638 O O . ASP A 1 83 ? 15.285 -3.772 6.294 1.00 79.00 83 ASP A O 1
ATOM 642 N N . PRO A 1 84 ? 15.413 -1.576 6.799 1.00 81.75 84 PRO A N 1
ATOM 643 C CA . PRO A 1 84 ? 15.623 -1.170 5.419 1.00 81.75 84 PRO A CA 1
ATOM 644 C C . PRO A 1 84 ? 16.913 -1.810 4.883 1.00 81.75 84 PRO A C 1
ATOM 646 O O . PRO A 1 84 ? 17.980 -1.620 5.474 1.00 81.75 84 PRO A O 1
ATOM 649 N N . PRO A 1 85 ? 16.873 -2.502 3.731 1.00 84.88 85 PRO A N 1
ATOM 650 C CA . PRO A 1 85 ? 18.039 -3.186 3.168 1.00 84.88 85 PRO A CA 1
ATOM 651 C C . PRO A 1 85 ? 19.103 -2.217 2.624 1.00 84.88 85 PRO A C 1
ATOM 653 O O . PRO A 1 85 ? 20.133 -2.641 2.098 1.00 84.88 85 PRO A O 1
ATOM 656 N N . GLY A 1 86 ? 18.851 -0.906 2.684 1.00 89.81 86 GLY A N 1
ATOM 657 C CA . GLY A 1 86 ? 19.757 0.139 2.207 1.00 89.81 86 GLY A CA 1
ATOM 658 C C . GLY A 1 86 ? 19.850 0.243 0.682 1.00 89.81 86 GLY A C 1
ATOM 659 O O . GLY A 1 86 ? 20.606 1.069 0.165 1.00 89.81 86 GLY A O 1
ATOM 660 N N . ARG A 1 87 ? 19.132 -0.614 -0.057 1.00 92.19 87 ARG A N 1
ATOM 661 C CA . ARG A 1 87 ? 19.203 -0.717 -1.516 1.00 92.19 87 ARG A CA 1
ATOM 662 C C . ARG A 1 87 ? 17.859 -1.054 -2.143 1.00 92.19 87 ARG A C 1
ATOM 664 O O . ARG A 1 87 ? 17.051 -1.757 -1.545 1.00 92.19 87 ARG A O 1
ATOM 671 N N . HIS A 1 88 ? 17.671 -0.606 -3.377 1.00 92.81 88 HIS A N 1
ATOM 672 C CA . HIS A 1 88 ? 16.488 -0.882 -4.184 1.00 92.81 88 HIS A CA 1
ATOM 673 C C . HIS A 1 88 ? 16.847 -1.032 -5.663 1.00 92.81 88 HIS A C 1
ATOM 675 O O . HIS A 1 88 ? 17.965 -0.716 -6.075 1.00 92.81 88 HIS A O 1
ATOM 681 N N . ARG A 1 89 ? 15.897 -1.520 -6.463 1.00 92.81 89 ARG A N 1
ATOM 682 C CA . ARG A 1 89 ? 16.001 -1.504 -7.925 1.00 92.81 89 ARG A CA 1
ATOM 683 C C . ARG A 1 89 ? 15.552 -0.147 -8.455 1.00 92.81 89 ARG A C 1
ATOM 685 O O . ARG A 1 89 ? 14.450 0.289 -8.127 1.00 92.81 89 ARG A O 1
ATOM 692 N N . ALA A 1 90 ? 16.361 0.505 -9.284 1.00 89.19 90 ALA A N 1
ATOM 693 C CA . ALA A 1 90 ? 15.970 1.768 -9.911 1.00 89.19 90 ALA A CA 1
ATOM 694 C C . ALA A 1 90 ? 14.867 1.582 -10.956 1.00 89.19 90 ALA A C 1
ATOM 696 O O . ALA A 1 90 ? 13.881 2.313 -10.971 1.00 89.19 90 ALA A O 1
ATOM 697 N N . THR A 1 91 ? 15.065 0.631 -11.872 1.00 85.88 91 THR A N 1
ATOM 698 C CA . THR A 1 91 ? 14.215 0.465 -13.055 1.00 85.88 91 THR A CA 1
ATOM 699 C C . THR A 1 91 ? 14.153 -0.988 -13.512 1.00 85.88 91 THR A C 1
ATOM 701 O O . THR A 1 91 ? 15.026 -1.797 -13.197 1.00 85.88 91 THR A O 1
ATOM 704 N N . GLY A 1 92 ? 13.129 -1.297 -14.307 1.00 85.56 92 GLY A N 1
ATOM 705 C CA . GLY A 1 92 ? 13.031 -2.554 -15.039 1.00 85.56 92 GLY A CA 1
ATOM 706 C C . GLY A 1 92 ? 12.596 -3.761 -14.208 1.00 85.56 92 GLY A C 1
ATOM 707 O O . GLY A 1 92 ? 12.304 -3.690 -13.014 1.00 85.56 92 GLY A O 1
ATOM 708 N N . PHE A 1 93 ? 12.540 -4.895 -14.893 1.00 87.06 93 PHE A N 1
ATOM 709 C CA . PHE A 1 93 ? 12.177 -6.198 -14.353 1.00 87.06 93 PHE A CA 1
ATOM 710 C C . PHE A 1 93 ? 13.149 -7.246 -14.892 1.00 87.06 93 PHE A C 1
ATOM 712 O O . PHE A 1 93 ? 13.767 -7.043 -15.938 1.00 87.06 93 PHE A O 1
ATOM 719 N N . ASP A 1 94 ? 13.280 -8.361 -14.179 1.00 88.31 94 ASP A N 1
ATOM 720 C CA . ASP A 1 94 ? 14.116 -9.457 -14.651 1.00 88.31 94 ASP A CA 1
ATOM 721 C C . ASP A 1 94 ? 13.368 -10.237 -15.740 1.00 88.31 94 ASP A C 1
ATOM 723 O O . ASP A 1 94 ? 12.197 -10.600 -15.586 1.00 88.31 94 ASP A O 1
ATOM 727 N N . ASP A 1 95 ? 14.041 -10.481 -16.865 1.00 89.19 95 ASP A N 1
ATOM 728 C CA . ASP A 1 95 ? 13.495 -11.281 -17.958 1.00 89.19 95 ASP A CA 1
ATOM 729 C C . ASP A 1 95 ? 13.636 -12.771 -17.630 1.00 89.19 95 ASP A C 1
ATOM 731 O O . ASP A 1 95 ? 14.621 -13.420 -17.980 1.00 89.19 95 ASP A O 1
ATOM 735 N N . PHE A 1 96 ? 12.630 -13.325 -16.957 1.00 87.62 96 PHE A N 1
ATOM 736 C CA . PHE A 1 96 ? 12.589 -14.747 -16.616 1.00 87.62 96 PHE A CA 1
ATOM 737 C C . PHE A 1 96 ? 12.481 -15.681 -17.829 1.00 87.62 96 PHE A C 1
ATOM 739 O O . PHE A 1 96 ? 12.743 -16.874 -17.688 1.00 87.62 96 PHE A O 1
ATOM 746 N N . ALA A 1 97 ? 12.092 -15.185 -19.011 1.00 91.00 97 ALA A N 1
ATOM 747 C CA . ALA A 1 97 ? 12.073 -16.008 -20.217 1.00 91.00 97 ALA A CA 1
ATOM 748 C C . ALA A 1 97 ? 13.496 -16.216 -20.751 1.00 91.00 97 ALA A C 1
ATOM 750 O O . ALA A 1 97 ? 13.849 -17.328 -21.144 1.00 91.00 97 ALA A O 1
ATOM 751 N N . ALA A 1 98 ? 14.317 -15.164 -20.725 1.00 94.06 98 ALA A N 1
ATOM 752 C CA . ALA A 1 98 ? 15.732 -15.245 -21.071 1.00 94.06 98 ALA A CA 1
ATOM 753 C C . ALA A 1 98 ? 16.585 -15.859 -19.944 1.00 94.06 98 ALA A C 1
ATOM 755 O O . ALA A 1 98 ? 17.548 -16.575 -20.219 1.00 94.06 98 ALA A O 1
ATOM 756 N N . PHE A 1 99 ? 16.225 -15.604 -18.682 1.00 91.62 99 PHE A N 1
ATOM 757 C CA . PHE A 1 99 ? 17.011 -15.955 -17.498 1.00 91.62 99 PHE A CA 1
ATOM 758 C C . PHE A 1 99 ? 16.141 -16.615 -16.403 1.00 91.62 99 PHE A C 1
ATOM 760 O O . PHE A 1 99 ? 15.888 -16.021 -15.352 1.00 91.62 99 PHE A O 1
ATOM 767 N N . PRO A 1 100 ? 15.684 -17.865 -16.602 1.00 90.81 100 PRO A N 1
ATOM 768 C CA . PRO A 1 100 ? 14.746 -18.535 -15.690 1.00 90.81 100 PRO A CA 1
ATOM 769 C C . PRO A 1 100 ? 15.331 -18.883 -14.310 1.00 90.81 100 PRO A C 1
ATOM 771 O O . PRO A 1 100 ? 14.585 -19.144 -13.366 1.00 90.81 100 PRO A O 1
ATOM 774 N N . ASP A 1 101 ? 16.659 -18.883 -14.174 1.00 91.94 101 ASP A N 1
ATOM 775 C CA . ASP A 1 101 ? 17.362 -19.239 -12.937 1.00 91.94 101 ASP A CA 1
ATOM 776 C C . ASP A 1 101 ? 17.620 -18.043 -12.007 1.00 91.94 101 ASP A C 1
ATOM 778 O O . ASP A 1 101 ? 18.287 -18.196 -10.981 1.00 91.94 101 ASP A O 1
ATOM 782 N N . ILE A 1 102 ? 17.107 -16.850 -12.329 1.00 90.38 102 ILE A N 1
ATOM 783 C CA . ILE A 1 102 ? 17.243 -15.676 -11.460 1.00 90.38 102 ILE A CA 1
ATOM 784 C C . ILE A 1 102 ? 16.542 -15.940 -10.123 1.00 90.38 102 ILE A C 1
ATOM 786 O O . ILE A 1 102 ? 15.359 -16.270 -10.058 1.00 90.38 102 ILE A O 1
ATOM 790 N N . ARG A 1 103 ? 17.307 -15.791 -9.037 1.00 90.31 103 ARG A N 1
ATOM 791 C CA . ARG A 1 103 ? 16.848 -15.933 -7.644 1.00 90.31 103 ARG A CA 1
ATOM 792 C C . ARG A 1 103 ? 17.296 -14.778 -6.758 1.00 90.31 103 ARG A C 1
ATOM 794 O O . ARG A 1 103 ? 17.088 -14.836 -5.557 1.00 90.31 103 ARG A O 1
ATOM 801 N N . GLU A 1 104 ? 17.934 -13.761 -7.315 1.00 90.44 104 GLU A N 1
ATOM 802 C CA . GLU A 1 104 ? 18.460 -12.618 -6.570 1.00 90.44 104 GLU A CA 1
ATOM 803 C C . GLU A 1 104 ? 17.913 -11.339 -7.176 1.00 90.44 104 GLU A C 1
ATOM 805 O O . GLU A 1 104 ? 17.828 -11.225 -8.397 1.00 90.44 104 GLU A O 1
ATOM 810 N N . TYR A 1 105 ? 17.550 -10.381 -6.329 1.00 87.38 105 TYR A N 1
ATOM 811 C CA . TYR A 1 105 ? 17.147 -9.077 -6.827 1.00 87.38 105 TYR A CA 1
ATOM 812 C C . TYR A 1 105 ? 18.363 -8.315 -7.356 1.00 87.38 105 TYR A C 1
ATOM 814 O O . TYR A 1 105 ? 19.346 -8.110 -6.645 1.00 87.38 105 TYR A O 1
ATOM 822 N N . THR A 1 106 ? 18.242 -7.765 -8.560 1.00 90.50 106 THR A N 1
ATOM 823 C CA . THR A 1 106 ? 19.061 -6.618 -8.971 1.00 90.50 106 THR A CA 1
ATOM 824 C C . THR A 1 106 ? 18.677 -5.388 -8.135 1.00 90.50 106 THR A C 1
ATOM 826 O O . THR A 1 106 ? 17.617 -4.809 -8.377 1.00 90.50 106 THR A O 1
ATOM 829 N N . LEU A 1 107 ? 19.505 -5.031 -7.140 1.00 92.50 107 LEU A N 1
ATOM 830 C CA . LEU A 1 107 ? 19.352 -3.864 -6.250 1.00 92.50 107 LEU A CA 1
ATOM 831 C C . LEU A 1 107 ? 20.510 -2.871 -6.457 1.00 92.50 107 LEU A C 1
ATOM 833 O O . LEU A 1 107 ? 21.504 -2.864 -5.725 1.00 92.50 107 LEU A O 1
ATOM 837 N N . ASP A 1 108 ? 20.399 -2.071 -7.511 1.00 93.00 108 ASP A N 1
ATOM 838 C CA . ASP A 1 108 ? 21.464 -1.234 -8.069 1.00 93.00 108 ASP A CA 1
ATOM 839 C C . ASP A 1 108 ? 21.525 0.192 -7.501 1.00 93.00 108 ASP A C 1
ATOM 841 O O . ASP A 1 108 ? 22.504 0.901 -7.736 1.00 93.00 108 ASP A O 1
ATOM 845 N N . SER A 1 109 ? 20.533 0.600 -6.711 1.00 94.56 109 SER A N 1
ATOM 846 C CA . SER A 1 109 ? 20.437 1.947 -6.139 1.00 94.56 109 SER A CA 1
ATOM 847 C C . SER A 1 109 ? 20.435 1.936 -4.620 1.00 94.56 109 SER A C 1
ATOM 849 O O . SER A 1 109 ? 20.015 0.965 -3.996 1.00 94.56 109 SER A O 1
ATOM 851 N N . VAL A 1 110 ? 20.929 3.018 -4.015 1.00 94.31 110 VAL A N 1
ATOM 852 C CA . VAL A 1 110 ? 20.893 3.224 -2.559 1.00 94.31 110 VAL A CA 1
ATOM 853 C C . VAL A 1 110 ? 19.518 3.751 -2.169 1.00 94.31 110 VAL A C 1
ATOM 855 O O . VAL A 1 110 ? 19.004 4.657 -2.814 1.00 94.31 110 VAL A O 1
ATOM 858 N N . GLY A 1 111 ? 18.938 3.197 -1.107 1.00 89.69 111 GLY A N 1
ATOM 859 C CA . GLY A 1 111 ? 17.642 3.613 -0.583 1.00 89.69 111 GLY A CA 1
ATOM 860 C C . GLY A 1 111 ? 17.655 3.709 0.936 1.00 89.69 111 GLY A C 1
ATOM 861 O O . GLY A 1 111 ? 18.385 2.985 1.609 1.00 89.69 111 GLY A O 1
ATOM 862 N N . ALA A 1 112 ? 16.836 4.601 1.470 1.00 90.38 112 ALA A N 1
ATOM 863 C CA . ALA A 1 112 ? 16.535 4.706 2.889 1.00 90.38 112 ALA A CA 1
ATOM 864 C C . ALA A 1 112 ? 15.057 5.069 3.043 1.00 90.38 112 ALA A C 1
ATOM 866 O O . ALA A 1 112 ? 14.422 5.470 2.069 1.00 90.38 112 ALA A O 1
ATOM 867 N N . TRP A 1 113 ? 14.522 4.915 4.251 1.00 92.06 113 TRP A N 1
ATOM 868 C CA . TRP A 1 113 ? 13.210 5.461 4.582 1.00 92.06 113 TRP A CA 1
ATOM 869 C C . TRP A 1 113 ? 13.326 6.960 4.840 1.00 92.06 113 TRP A C 1
ATOM 871 O O . TRP A 1 113 ? 14.286 7.418 5.470 1.00 92.06 113 TRP A O 1
ATOM 881 N N . THR A 1 114 ? 12.321 7.709 4.403 1.00 93.19 114 THR A N 1
ATOM 882 C CA . THR A 1 114 ? 12.287 9.168 4.509 1.00 93.19 114 THR A CA 1
ATOM 883 C C . THR A 1 114 ? 11.144 9.589 5.420 1.00 93.19 114 THR A C 1
ATOM 885 O O . THR A 1 114 ? 9.993 9.228 5.188 1.00 93.19 114 THR A O 1
ATOM 888 N N . ARG A 1 115 ? 11.429 10.388 6.454 1.00 94.31 115 ARG A N 1
ATOM 889 C CA . ARG A 1 115 ? 10.369 11.017 7.246 1.00 94.31 115 ARG A CA 1
ATOM 890 C C . ARG A 1 115 ? 9.896 12.280 6.538 1.00 94.31 115 ARG A C 1
ATOM 892 O O . ARG A 1 115 ? 10.634 13.255 6.455 1.00 94.31 115 ARG A O 1
ATOM 899 N N . LEU A 1 116 ? 8.679 12.235 6.011 1.00 95.38 116 LEU A N 1
ATOM 900 C CA . LEU A 1 116 ? 8.117 13.306 5.199 1.00 95.38 116 LEU A CA 1
ATOM 901 C C . LEU A 1 116 ? 7.514 14.430 6.063 1.00 95.38 116 LEU A C 1
ATOM 903 O O . LEU A 1 116 ? 7.634 15.603 5.722 1.00 95.38 116 LEU A O 1
ATOM 907 N N . ASP A 1 117 ? 6.912 14.095 7.210 1.00 92.62 117 ASP A N 1
ATOM 908 C CA . ASP A 1 117 ? 6.237 15.047 8.112 1.00 92.62 117 ASP A CA 1
ATOM 909 C C . ASP A 1 117 ? 7.178 15.827 9.048 1.00 92.62 117 ASP A C 1
ATOM 911 O O . ASP A 1 117 ? 6.738 16.729 9.762 1.00 92.62 117 ASP A O 1
ATOM 915 N N . GLY A 1 118 ? 8.465 15.477 9.099 1.00 91.19 118 GLY A N 1
ATOM 916 C CA . GLY A 1 118 ? 9.393 16.054 10.065 1.00 91.19 118 GLY A CA 1
ATOM 917 C C . GLY A 1 118 ? 10.738 15.339 10.127 1.00 91.19 118 GLY A C 1
ATOM 918 O O . GLY A 1 118 ? 11.184 14.722 9.167 1.00 91.19 118 GLY A O 1
ATOM 919 N N . SER A 1 119 ? 11.406 15.425 11.276 1.00 87.81 119 SER A N 1
ATOM 920 C CA . SER A 1 119 ? 12.727 14.832 11.499 1.00 87.81 119 SER A CA 1
ATOM 921 C C . SER A 1 119 ? 12.775 13.994 12.777 1.00 87.81 119 SER A C 1
ATOM 923 O O . SER A 1 119 ? 11.880 14.057 13.622 1.00 87.81 119 SER A O 1
ATOM 925 N N . GLY A 1 120 ? 13.835 13.196 12.910 1.00 86.69 120 GLY A N 1
ATOM 926 C CA . GLY A 1 120 ? 14.070 12.342 14.071 1.00 86.69 120 GLY A CA 1
ATOM 927 C C . GLY A 1 120 ? 13.262 11.045 14.069 1.00 86.69 120 GLY A C 1
ATOM 928 O O . GLY A 1 120 ? 12.357 10.831 13.255 1.00 86.69 120 GLY A O 1
ATOM 929 N N . ASP A 1 121 ? 13.630 10.177 15.004 1.00 85.75 121 ASP A N 1
ATOM 930 C CA . ASP A 1 121 ? 13.075 8.835 15.110 1.00 85.75 121 ASP A 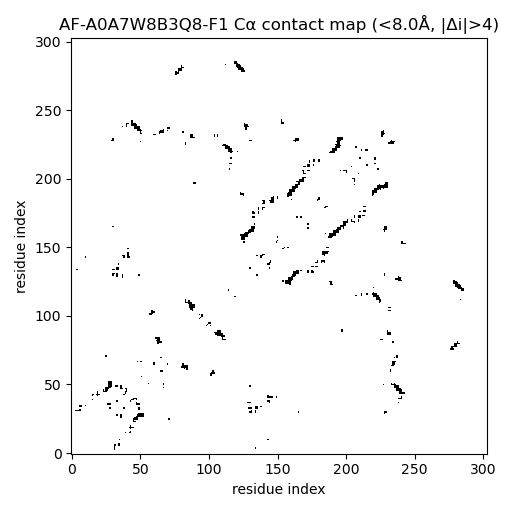CA 1
ATOM 931 C C . ASP A 1 121 ? 11.593 8.873 15.510 1.00 85.75 121 ASP A C 1
ATOM 933 O O . ASP A 1 121 ? 11.118 9.779 16.204 1.00 85.75 121 ASP A O 1
ATOM 937 N N . VAL A 1 122 ? 10.859 7.856 15.068 1.00 88.12 122 VAL A N 1
ATOM 938 C CA . VAL A 1 122 ? 9.457 7.656 15.425 1.00 88.12 122 VAL A CA 1
ATOM 939 C C . VAL A 1 122 ? 9.217 6.219 15.845 1.00 88.12 122 VAL A C 1
ATOM 941 O O . VAL A 1 122 ? 9.809 5.291 15.290 1.00 88.12 122 VAL A O 1
ATOM 944 N N . GLU A 1 123 ? 8.323 6.053 16.812 1.00 87.56 123 GLU A N 1
ATOM 945 C CA . GLU A 1 123 ? 7.776 4.762 17.198 1.00 87.56 123 GLU A CA 1
ATOM 946 C C . GLU A 1 123 ? 6.260 4.818 17.012 1.00 87.56 123 GLU A C 1
ATOM 948 O O . GLU A 1 123 ? 5.584 5.692 17.557 1.00 87.56 123 GLU A O 1
ATOM 953 N N . ALA A 1 124 ? 5.741 3.897 16.205 1.00 88.06 124 ALA A N 1
ATOM 954 C CA . ALA A 1 124 ? 4.316 3.740 15.973 1.00 88.06 124 ALA A CA 1
ATOM 955 C C . ALA A 1 124 ? 3.946 2.256 16.003 1.00 88.06 124 ALA A C 1
ATOM 957 O O . ALA A 1 124 ? 4.697 1.384 15.551 1.00 88.06 124 ALA A O 1
ATOM 958 N N . GLU A 1 125 ? 2.764 1.987 16.540 1.00 84.81 125 GLU A N 1
ATOM 959 C CA . GLU A 1 125 ? 2.159 0.664 16.610 1.00 84.81 125 GLU A CA 1
ATOM 960 C C . GLU A 1 125 ? 0.732 0.751 16.090 1.00 84.81 125 GLU A C 1
ATOM 962 O O . GLU A 1 125 ? 0.090 1.794 16.171 1.00 84.81 125 GLU A O 1
ATOM 967 N N . GLY A 1 126 ? 0.222 -0.351 15.563 1.00 84.44 126 GLY A N 1
ATOM 968 C CA . GLY A 1 126 ? -1.153 -0.426 15.098 1.00 84.44 126 GLY A CA 1
ATOM 969 C C . GLY A 1 126 ? -1.354 -1.629 14.198 1.00 84.44 126 GLY A C 1
ATOM 970 O O . GLY A 1 126 ? -0.433 -2.409 13.936 1.00 84.44 126 GLY A O 1
ATOM 971 N N . ARG A 1 127 ? -2.584 -1.806 13.723 1.00 85.62 127 ARG A N 1
ATOM 972 C CA . ARG A 1 127 ? -2.862 -2.842 12.725 1.00 85.62 127 ARG A CA 1
ATOM 973 C C . ARG A 1 127 ? -2.565 -2.330 11.340 1.00 85.62 127 ARG A C 1
ATOM 975 O O . ARG A 1 127 ? -3.033 -1.262 10.968 1.00 85.62 127 ARG A O 1
ATOM 982 N N . LEU A 1 128 ? -1.831 -3.139 10.596 1.00 88.38 128 LEU A N 1
ATOM 983 C CA . LEU A 1 128 ? -1.466 -2.825 9.235 1.00 88.38 128 LEU A CA 1
ATOM 984 C C . LEU A 1 128 ? -2.671 -3.016 8.304 1.00 88.38 128 LEU A C 1
ATOM 986 O O . LEU A 1 128 ? -3.296 -4.081 8.307 1.00 88.38 128 LEU A O 1
ATOM 990 N N . ILE A 1 129 ? -3.001 -1.986 7.533 1.00 91.69 129 ILE A N 1
ATOM 991 C CA . ILE A 1 129 ? -4.080 -1.978 6.539 1.00 91.69 129 ILE A CA 1
ATOM 992 C C . ILE A 1 129 ? -3.678 -1.040 5.402 1.00 91.69 129 ILE A C 1
ATOM 994 O O . ILE A 1 129 ? -3.053 -0.016 5.663 1.00 91.69 129 ILE A O 1
ATOM 998 N N . GLY A 1 130 ? -3.974 -1.374 4.149 1.00 93.62 130 GLY A N 1
ATOM 999 C CA . GLY A 1 130 ? -3.424 -0.571 3.062 1.00 93.62 130 GLY A CA 1
ATOM 1000 C C . GLY A 1 130 ? -3.377 -1.235 1.702 1.00 93.62 130 GLY A C 1
ATOM 1001 O O . GLY A 1 130 ? -4.012 -2.266 1.487 1.00 93.62 130 GLY A O 1
ATOM 1002 N N . GLY A 1 131 ? -2.611 -0.637 0.792 1.00 94.38 131 GLY A N 1
ATOM 1003 C CA . GLY A 1 131 ? -2.339 -1.179 -0.537 1.00 94.38 131 GLY A CA 1
ATOM 1004 C C . GLY A 1 131 ? -2.106 -0.122 -1.615 1.00 94.38 131 GLY A C 1
ATOM 1005 O O . GLY A 1 131 ? -1.821 1.033 -1.316 1.00 94.38 131 GLY A O 1
ATOM 1006 N N . CYS A 1 132 ? -2.231 -0.548 -2.870 1.00 96.06 132 CYS A N 1
ATOM 1007 C CA . CYS A 1 132 ? -2.044 0.283 -4.057 1.00 96.06 132 CYS A CA 1
ATOM 1008 C C . CYS A 1 132 ? -3.091 1.407 -4.120 1.00 96.06 132 CYS A C 1
ATOM 1010 O O . CYS A 1 132 ? -4.298 1.133 -4.095 1.00 96.06 132 CYS A O 1
ATOM 1012 N N . ILE A 1 133 ? -2.638 2.659 -4.211 1.00 97.50 133 ILE A N 1
ATOM 1013 C CA . ILE A 1 133 ? -3.488 3.860 -4.209 1.00 97.50 133 ILE A CA 1
ATOM 1014 C C . ILE A 1 133 ? -4.446 3.835 -5.397 1.00 97.50 133 ILE A C 1
ATOM 1016 O O . ILE A 1 133 ? -5.644 4.048 -5.221 1.00 97.50 133 ILE A O 1
ATOM 1020 N N . GLU A 1 134 ? -3.928 3.529 -6.584 1.00 96.31 134 GLU A N 1
ATOM 1021 C CA . GLU A 1 134 ? -4.659 3.496 -7.854 1.00 96.31 134 GLU A CA 1
ATOM 1022 C C . GLU A 1 134 ? -5.843 2.526 -7.829 1.00 96.31 134 GLU A C 1
ATOM 1024 O O . GLU A 1 134 ? -6.842 2.722 -8.521 1.00 96.31 134 GLU A O 1
ATOM 1029 N N . THR A 1 135 ? -5.751 1.493 -6.994 1.00 95.88 135 THR A N 1
ATOM 1030 C CA . THR A 1 135 ? -6.775 0.453 -6.885 1.00 95.88 135 THR A CA 1
ATOM 1031 C C . THR A 1 135 ? -7.767 0.772 -5.772 1.00 95.88 135 THR A C 1
ATOM 1033 O O . THR A 1 135 ? -8.980 0.740 -5.988 1.00 95.88 135 THR A O 1
ATOM 1036 N N . LEU A 1 136 ? -7.262 1.157 -4.594 1.00 96.56 136 LEU A N 1
ATOM 1037 C CA . LEU A 1 136 ? -8.056 1.391 -3.390 1.00 96.56 136 LEU A CA 1
ATOM 1038 C C . LEU A 1 136 ? -8.811 2.718 -3.404 1.00 96.56 136 LEU A C 1
ATOM 1040 O O . LEU A 1 136 ? -9.818 2.833 -2.704 1.00 96.56 136 LEU A O 1
ATOM 1044 N N . CYS A 1 137 ? -8.386 3.701 -4.201 1.00 97.25 137 CYS A N 1
ATOM 1045 C CA . CYS A 1 137 ? -9.112 4.963 -4.322 1.00 97.25 137 CYS A CA 1
ATOM 1046 C C . CYS A 1 137 ? -10.543 4.767 -4.851 1.00 97.25 137 CYS A C 1
ATOM 1048 O O . CYS A 1 137 ? -11.445 5.496 -4.445 1.00 97.25 137 CYS A O 1
ATOM 1050 N N . ASN A 1 138 ? -10.774 3.750 -5.689 1.00 96.62 138 ASN A N 1
ATOM 1051 C CA . ASN A 1 138 ? -12.067 3.499 -6.325 1.00 96.62 138 ASN A CA 1
ATOM 1052 C C . ASN A 1 138 ? -13.137 2.962 -5.351 1.00 96.62 138 ASN A C 1
ATOM 1054 O O . ASN A 1 138 ? -14.252 3.484 -5.356 1.00 96.62 138 ASN A O 1
ATOM 1058 N N . PRO A 1 139 ? -12.858 1.948 -4.503 1.00 96.25 139 PRO A N 1
ATOM 1059 C CA . PRO A 1 139 ? -13.816 1.488 -3.501 1.00 96.25 139 PRO A CA 1
ATOM 1060 C C . PRO A 1 139 ? -13.799 2.301 -2.196 1.00 96.25 139 PRO A C 1
ATOM 1062 O O . PRO A 1 139 ? -14.621 2.014 -1.321 1.00 96.25 139 PRO A O 1
ATOM 1065 N N . ALA A 1 140 ? -12.906 3.282 -2.023 1.00 95.50 140 ALA A N 1
ATOM 1066 C CA . ALA A 1 140 ? -12.838 4.098 -0.809 1.00 95.50 140 ALA A CA 1
ATOM 1067 C C . ALA A 1 140 ? -14.183 4.759 -0.471 1.00 95.50 140 ALA A C 1
ATOM 1069 O O . ALA A 1 140 ? -14.840 5.358 -1.320 1.00 95.50 140 ALA A O 1
ATOM 1070 N N . GLY A 1 141 ? -14.609 4.627 0.788 1.00 90.94 141 GLY A N 1
ATOM 1071 C CA . GLY A 1 141 ? -15.888 5.165 1.265 1.00 90.94 141 GLY A CA 1
ATOM 1072 C C . GLY A 1 141 ? -17.120 4.347 0.859 1.00 90.94 141 GLY A C 1
ATOM 1073 O O . GLY A 1 141 ? -18.234 4.680 1.260 1.00 90.94 141 GLY A O 1
ATOM 1074 N N . THR A 1 142 ? -16.952 3.263 0.097 1.00 95.00 142 THR A N 1
ATOM 1075 C CA . THR A 1 142 ? -18.017 2.278 -0.133 1.00 95.00 142 THR A CA 1
ATOM 1076 C C . THR A 1 142 ? -18.072 1.262 1.007 1.00 95.00 142 THR A C 1
ATOM 1078 O O . THR A 1 142 ? -17.149 1.153 1.814 1.00 95.00 142 THR A O 1
ATOM 1081 N N . ALA A 1 143 ? -19.117 0.429 1.025 1.00 92.31 143 ALA A N 1
ATOM 1082 C CA . ALA A 1 143 ? -19.218 -0.682 1.970 1.00 92.31 143 ALA A CA 1
ATOM 1083 C C . ALA A 1 143 ? -18.052 -1.686 1.864 1.00 92.31 143 ALA A C 1
ATOM 1085 O O . ALA A 1 143 ? -17.787 -2.393 2.830 1.00 92.31 143 ALA A O 1
ATOM 1086 N N . TYR A 1 144 ? -17.343 -1.746 0.728 1.00 95.00 144 TYR A N 1
ATOM 1087 C CA . TYR A 1 144 ? -16.201 -2.646 0.550 1.00 95.00 144 TYR A CA 1
ATOM 1088 C C . TYR A 1 144 ? -14.912 -2.118 1.196 1.00 95.00 144 TYR A C 1
ATOM 1090 O O . TYR A 1 144 ? -14.041 -2.916 1.539 1.00 95.00 144 TYR A O 1
ATOM 1098 N N . LEU A 1 145 ? -14.786 -0.799 1.389 1.00 94.12 145 LEU A N 1
ATOM 1099 C CA . LEU A 1 145 ? -13.582 -0.161 1.930 1.00 94.12 145 LEU A CA 1
ATOM 1100 C C . LEU A 1 145 ? -13.918 0.916 2.973 1.00 94.12 145 LEU A C 1
ATOM 1102 O O . LEU A 1 145 ? -13.463 2.058 2.887 1.00 94.12 145 LEU A O 1
ATOM 1106 N N . ASP A 1 146 ? -14.698 0.538 3.985 1.00 89.12 146 ASP A N 1
ATOM 1107 C CA . ASP A 1 146 ? -14.959 1.373 5.161 1.00 89.12 146 ASP A CA 1
ATOM 1108 C C . ASP A 1 146 ? -13.986 1.027 6.302 1.00 89.12 146 ASP A C 1
ATOM 1110 O O . ASP A 1 146 ? -14.296 0.289 7.243 1.00 89.12 146 ASP A O 1
ATOM 1114 N N . VAL A 1 147 ? -12.770 1.573 6.211 1.00 85.88 147 VAL A N 1
ATOM 1115 C CA . VAL A 1 147 ? -11.750 1.438 7.266 1.00 85.88 147 VAL A CA 1
ATOM 1116 C C . VAL A 1 147 ? -12.230 2.071 8.573 1.00 85.88 147 VAL A C 1
ATOM 1118 O O . VAL A 1 147 ? -11.974 1.539 9.657 1.00 85.88 147 VAL A O 1
ATOM 1121 N N . SER A 1 148 ? -12.993 3.162 8.482 1.00 77.75 148 SER A N 1
ATOM 1122 C CA . SER A 1 148 ? -13.492 3.908 9.634 1.00 77.75 148 SER A CA 1
ATOM 1123 C C . SER A 1 148 ? -14.416 3.053 10.522 1.00 77.75 148 SER A C 1
ATOM 1125 O O . SER A 1 148 ? -14.342 3.130 11.753 1.00 77.75 148 SER A O 1
ATOM 1127 N N . ALA A 1 149 ? -15.242 2.178 9.933 1.00 73.69 149 ALA A N 1
ATOM 1128 C CA . ALA A 1 149 ? -16.106 1.255 10.673 1.00 73.69 149 ALA A CA 1
ATOM 1129 C C . ALA A 1 149 ? -15.315 0.211 11.467 1.00 73.69 149 ALA A C 1
ATOM 1131 O O . ALA A 1 149 ? -15.632 -0.047 12.633 1.00 73.69 149 ALA A O 1
ATOM 1132 N N . VAL A 1 150 ? -14.261 -0.354 10.874 1.00 68.38 150 VAL A N 1
ATOM 1133 C CA . VAL A 1 150 ? -13.369 -1.291 11.574 1.00 68.38 150 VAL A CA 1
ATOM 1134 C C . VAL A 1 150 ? -12.604 -0.567 12.680 1.00 68.38 150 VAL A C 1
ATOM 1136 O O . VAL A 1 150 ? -12.475 -1.080 13.797 1.00 68.38 150 VAL A O 1
ATOM 1139 N N . ALA A 1 151 ? -12.163 0.661 12.409 1.00 67.06 151 ALA A N 1
ATOM 1140 C CA . ALA A 1 151 ? -11.373 1.427 13.352 1.00 67.06 151 ALA A CA 1
ATOM 1141 C C . ALA A 1 151 ? -12.153 1.831 14.616 1.00 67.06 151 ALA A C 1
ATOM 1143 O O . ALA A 1 151 ? -11.616 1.787 15.726 1.00 67.06 151 ALA A O 1
ATOM 1144 N N . ARG A 1 152 ? -13.440 2.182 14.467 1.00 67.38 152 ARG A N 1
ATOM 1145 C CA . ARG A 1 152 ? -14.323 2.555 15.587 1.00 67.38 152 ARG A CA 1
ATOM 1146 C C . ARG A 1 152 ? -14.645 1.391 16.519 1.00 67.38 152 ARG A C 1
ATOM 1148 O O . ARG A 1 152 ? -14.753 1.599 17.724 1.00 67.38 152 ARG A O 1
ATOM 1155 N N . ASN A 1 153 ? -14.805 0.188 15.976 1.00 60.34 153 ASN A N 1
ATOM 1156 C CA . ASN A 1 153 ? -15.358 -0.927 16.740 1.00 60.34 153 ASN A CA 1
ATOM 1157 C C . ASN A 1 153 ? -14.285 -1.857 17.320 1.00 60.34 153 ASN A C 1
ATOM 1159 O O . ASN A 1 153 ? -14.543 -2.541 18.310 1.00 60.34 153 ASN A O 1
ATOM 1163 N N . GLU A 1 154 ? -13.102 -1.945 16.699 1.00 62.88 154 GLU A N 1
ATOM 1164 C CA . GLU A 1 154 ? -12.276 -3.150 16.859 1.00 62.88 154 GLU A CA 1
ATOM 1165 C C . GLU A 1 154 ? -10.769 -2.928 16.942 1.00 62.88 154 GLU A C 1
ATOM 1167 O O . GLU A 1 154 ? -10.052 -3.882 17.260 1.00 62.88 154 GLU A O 1
ATOM 1172 N N . THR A 1 155 ? -10.261 -1.722 16.681 1.00 65.12 155 THR A N 1
ATOM 1173 C CA . THR A 1 155 ? -8.824 -1.398 16.751 1.00 65.12 155 THR A CA 1
ATOM 1174 C C . THR A 1 155 ? -8.549 -0.354 17.842 1.00 65.12 155 THR A C 1
ATOM 1176 O O . THR A 1 155 ? -8.258 0.802 17.527 1.00 65.12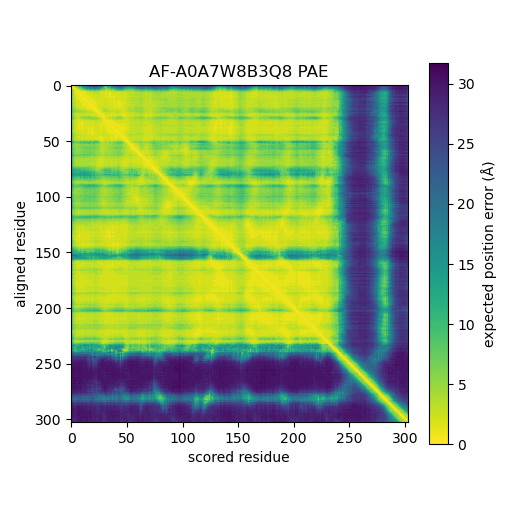 155 THR A O 1
ATOM 1179 N N . PRO A 1 156 ? -8.627 -0.715 19.140 1.00 66.75 156 PRO A N 1
ATOM 1180 C CA . PRO A 1 156 ? -8.339 0.241 20.212 1.00 66.75 156 PRO A CA 1
ATOM 1181 C C . PRO A 1 156 ? -6.910 0.795 20.115 1.00 66.75 156 PRO A C 1
ATOM 1183 O O . PRO A 1 156 ? -6.690 1.955 20.443 1.00 66.75 156 PRO A O 1
ATOM 1186 N N . ASP A 1 157 ? -5.985 -0.007 19.581 1.00 75.94 157 ASP A N 1
ATOM 1187 C CA . ASP A 1 157 ? -4.570 0.334 19.417 1.00 75.94 157 ASP A CA 1
ATOM 1188 C C . ASP A 1 157 ? -4.279 1.139 18.130 1.00 75.94 157 ASP A C 1
ATOM 1190 O O . ASP A 1 157 ? -3.124 1.425 17.852 1.00 75.94 157 ASP A O 1
ATOM 1194 N N . GLY A 1 158 ? -5.299 1.506 17.338 1.00 86.69 158 GLY A N 1
ATOM 1195 C CA . GLY A 1 158 ? -5.151 2.280 16.095 1.00 86.69 158 GLY A CA 1
ATOM 1196 C C . GLY A 1 158 ? -4.619 1.489 14.891 1.00 86.69 158 GLY A C 1
ATOM 1197 O O . GLY A 1 158 ? -4.519 0.254 14.912 1.00 86.69 158 GLY A O 1
ATOM 1198 N N . LEU A 1 159 ? -4.331 2.212 13.807 1.00 91.06 159 LEU A N 1
ATOM 1199 C CA . LEU A 1 159 ? -3.930 1.653 12.514 1.00 91.06 159 LEU A CA 1
ATOM 1200 C C . LEU A 1 159 ? -2.536 2.120 12.095 1.00 91.06 159 LEU A C 1
ATOM 1202 O O . LEU A 1 159 ? -2.159 3.265 12.314 1.00 91.06 159 LEU A O 1
ATOM 1206 N N . LEU A 1 160 ? -1.798 1.243 11.426 1.00 91.81 160 LEU A N 1
ATOM 1207 C CA . LEU A 1 160 ? -0.694 1.630 10.556 1.00 91.81 160 LEU A CA 1
ATOM 1208 C C . LEU A 1 160 ? -1.238 1.538 9.137 1.00 91.81 160 LEU A C 1
ATOM 1210 O O . LEU A 1 160 ? -1.511 0.440 8.648 1.00 91.81 160 LEU A O 1
ATOM 1214 N N . VAL A 1 161 ? -1.485 2.686 8.514 1.00 94.81 161 VAL A N 1
ATOM 1215 C CA . VAL A 1 161 ? -2.036 2.710 7.159 1.00 94.81 161 VAL A CA 1
ATOM 1216 C C . VAL A 1 161 ? -0.875 2.737 6.188 1.00 94.81 161 VAL A C 1
ATOM 1218 O O . VAL A 1 161 ? -0.027 3.612 6.302 1.00 94.81 161 VAL A O 1
ATOM 1221 N N . TYR A 1 162 ? -0.812 1.799 5.251 1.00 94.81 162 TYR A N 1
ATOM 1222 C CA . TYR A 1 162 ? 0.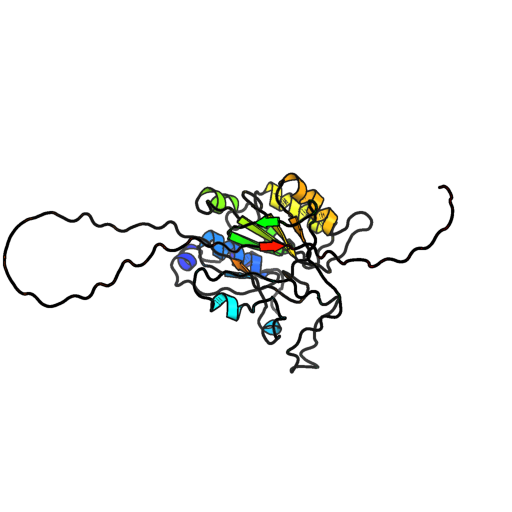223 1.815 4.224 1.00 94.81 162 TYR A CA 1
ATOM 1223 C C . TYR A 1 162 ? -0.370 2.025 2.835 1.00 94.81 162 TYR A C 1
ATOM 1225 O O . TYR A 1 162 ? -1.441 1.513 2.511 1.00 94.81 162 TYR A O 1
ATOM 1233 N N . VAL A 1 163 ? 0.312 2.803 2.012 1.00 96.81 163 VAL A N 1
ATOM 1234 C CA . VAL A 1 163 ? -0.115 3.107 0.648 1.00 96.81 163 VAL A CA 1
ATOM 1235 C C . VAL A 1 163 ? 1.085 3.115 -0.279 1.00 96.81 163 VAL A C 1
ATOM 1237 O O . VAL A 1 163 ? 2.195 3.417 0.143 1.00 96.81 163 VAL A O 1
ATOM 1240 N N . GLU A 1 164 ? 0.885 2.781 -1.542 1.00 95.88 164 GLU A N 1
ATOM 1241 C CA . GLU A 1 164 ? 1.954 2.799 -2.539 1.00 95.88 164 GLU A CA 1
ATOM 1242 C C . GLU A 1 164 ? 1.405 3.214 -3.901 1.00 95.88 164 GLU A C 1
ATOM 1244 O O . GLU A 1 164 ? 0.238 2.949 -4.194 1.00 95.88 164 GLU A O 1
ATOM 1249 N N . ALA A 1 165 ? 2.236 3.906 -4.679 1.00 95.94 165 ALA A N 1
ATOM 1250 C CA . ALA A 1 165 ? 1.925 4.340 -6.035 1.00 95.94 165 ALA A CA 1
ATOM 1251 C C . ALA A 1 165 ? 2.653 3.432 -7.031 1.00 95.94 165 ALA A C 1
ATOM 1253 O O . ALA A 1 165 ? 3.887 3.334 -7.005 1.00 95.94 165 ALA A O 1
ATOM 1254 N N . ALA A 1 166 ? 1.890 2.805 -7.916 1.00 93.25 166 ALA A N 1
ATOM 1255 C CA . ALA A 1 166 ? 2.367 1.848 -8.899 1.00 93.25 166 ALA A CA 1
ATOM 1256 C C . ALA A 1 166 ? 2.907 2.519 -10.166 1.00 93.25 166 ALA A C 1
ATOM 1258 O O . ALA A 1 166 ? 3.972 2.156 -10.669 1.00 93.25 166 ALA A O 1
ATOM 1259 N N . GLY A 1 167 ? 2.159 3.482 -10.702 1.00 93.62 167 GLY A N 1
ATOM 1260 C CA . GLY A 1 167 ? 2.466 4.076 -12.001 1.00 93.62 167 GLY A CA 1
ATOM 1261 C C . GLY A 1 167 ? 1.732 5.371 -12.322 1.00 93.62 167 GLY A C 1
ATOM 1262 O O . GLY A 1 167 ? 2.081 6.009 -13.318 1.00 93.62 167 GLY A O 1
ATOM 1263 N N . ASP A 1 168 ? 0.764 5.779 -11.502 1.00 96.75 168 ASP A N 1
ATOM 1264 C CA . ASP A 1 168 ? 0.057 7.041 -11.698 1.00 96.75 168 ASP A CA 1
ATOM 1265 C C . ASP A 1 168 ? 0.940 8.250 -11.365 1.00 96.75 168 ASP A C 1
ATOM 1267 O O . ASP A 1 168 ? 1.732 8.254 -10.419 1.00 96.75 168 ASP A O 1
ATOM 1271 N N . ASP A 1 169 ? 0.787 9.317 -12.150 1.00 98.00 169 ASP A N 1
ATOM 1272 C CA . ASP A 1 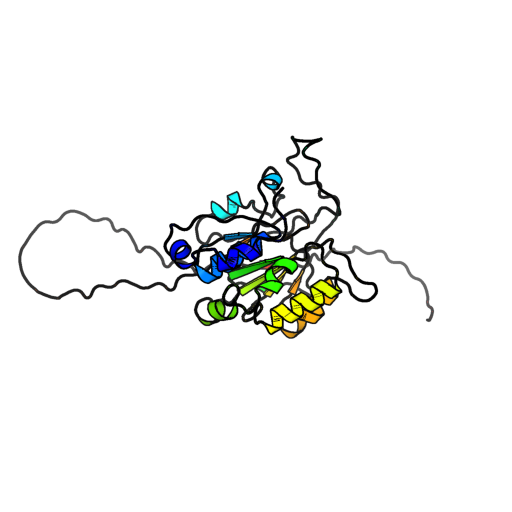169 ? 1.561 10.535 -11.946 1.00 98.00 169 ASP A CA 1
ATOM 1273 C C . ASP A 1 169 ? 1.205 11.261 -10.634 1.00 98.00 169 ASP A C 1
ATOM 1275 O O . ASP A 1 169 ? 0.148 11.050 -10.032 1.00 98.00 169 ASP A O 1
ATOM 1279 N N . ALA A 1 170 ? 2.079 12.175 -10.205 1.00 98.19 170 ALA A N 1
ATOM 1280 C CA . ALA A 1 170 ? 1.907 12.885 -8.938 1.00 98.19 170 ALA A CA 1
ATOM 1281 C C . ALA A 1 170 ? 0.561 13.636 -8.802 1.00 98.19 170 ALA A C 1
ATOM 1283 O O . ALA A 1 170 ? 0.041 13.742 -7.694 1.00 98.19 170 ALA A O 1
ATOM 1284 N N . PHE A 1 171 ? -0.053 14.134 -9.887 1.00 98.38 171 PHE A N 1
ATOM 1285 C CA . PHE A 1 171 ? -1.364 14.798 -9.808 1.00 98.38 171 PHE A CA 1
ATOM 1286 C C . PHE A 1 171 ? -2.519 13.802 -9.671 1.00 98.38 171 PHE A C 1
ATOM 1288 O O . PHE A 1 171 ? -3.546 14.118 -9.058 1.00 98.38 171 PHE A O 1
ATOM 1295 N N . ALA A 1 172 ? -2.403 12.615 -10.262 1.00 98.38 172 ALA A N 1
ATOM 1296 C CA . ALA A 1 172 ? -3.346 11.528 -10.029 1.00 98.38 172 ALA A CA 1
ATOM 1297 C C . ALA A 1 172 ? -3.251 11.038 -8.576 1.00 98.38 172 ALA A C 1
ATOM 1299 O O . ALA A 1 172 ? -4.262 11.058 -7.871 1.00 98.38 172 ALA A O 1
ATOM 1300 N N . ILE A 1 173 ? -2.042 10.745 -8.089 1.00 98.50 173 ILE A N 1
ATOM 1301 C CA . ILE A 1 173 ? -1.801 10.324 -6.701 1.00 98.50 173 ILE A CA 1
ATOM 1302 C C . ILE A 1 173 ? -2.281 11.375 -5.698 1.00 98.50 173 ILE A C 1
ATOM 1304 O O . ILE A 1 173 ? -3.001 11.034 -4.760 1.00 98.50 173 ILE A O 1
ATOM 1308 N N . TYR A 1 174 ? -1.993 12.656 -5.939 1.00 98.50 174 TYR A N 1
ATOM 1309 C CA . TYR A 1 174 ? -2.522 13.777 -5.159 1.00 98.50 174 TYR A CA 1
ATOM 1310 C C . TYR A 1 174 ? -4.046 13.694 -4.998 1.00 98.50 174 TYR A C 1
ATOM 1312 O O . TYR A 1 174 ? -4.573 13.678 -3.884 1.00 98.50 174 TYR A O 1
ATOM 1320 N N . ARG A 1 175 ? -4.777 13.613 -6.118 1.00 98.56 175 ARG A N 1
ATOM 1321 C CA . ARG A 1 175 ? -6.248 13.600 -6.108 1.00 98.56 175 ARG A CA 1
ATOM 1322 C C . ARG A 1 175 ? -6.790 12.344 -5.436 1.00 98.56 175 ARG A C 1
ATOM 1324 O O . ARG A 1 175 ? -7.735 12.443 -4.655 1.00 98.56 175 ARG A O 1
ATOM 1331 N N . ASN A 1 176 ? -6.175 11.195 -5.702 1.00 98.62 176 ASN A N 1
ATOM 1332 C CA . ASN A 1 176 ? -6.571 9.913 -5.134 1.00 98.62 176 ASN A CA 1
ATOM 1333 C C . ASN A 1 176 ? -6.398 9.908 -3.610 1.00 98.62 176 ASN A C 1
ATOM 1335 O O . ASN A 1 176 ? -7.340 9.570 -2.896 1.00 98.62 176 ASN A O 1
ATOM 1339 N N . LEU A 1 177 ? -5.249 10.358 -3.094 1.00 98.69 177 LEU A N 1
ATOM 1340 C CA . LEU A 1 177 ? -4.987 10.425 -1.653 1.00 98.69 177 LEU A CA 1
ATOM 1341 C C . LEU A 1 177 ? -5.913 11.413 -0.938 1.00 98.69 177 LEU A C 1
ATOM 1343 O O . LEU A 1 177 ? -6.441 11.091 0.129 1.00 98.69 177 LEU A O 1
ATOM 1347 N N . HIS A 1 178 ? -6.174 12.584 -1.531 1.00 98.56 178 HIS A N 1
ATOM 1348 C CA . HIS A 1 178 ? -7.179 13.516 -1.006 1.00 98.56 178 HIS A CA 1
ATOM 1349 C C . HIS A 1 178 ? -8.568 12.876 -0.966 1.00 98.56 178 HIS A C 1
ATOM 1351 O O . HIS A 1 178 ? -9.245 12.959 0.058 1.00 98.56 178 HIS A O 1
ATOM 1357 N N . GLY A 1 179 ? -8.980 12.192 -2.037 1.00 98.19 179 GLY A N 1
ATOM 1358 C CA . GLY A 1 179 ? -10.249 11.466 -2.092 1.00 98.19 179 GLY A CA 1
ATOM 1359 C C . GLY A 1 179 ? -10.356 10.389 -1.011 1.00 98.19 179 GLY A C 1
ATOM 1360 O O . GLY A 1 179 ? -11.326 10.364 -0.256 1.00 98.19 179 GLY A O 1
ATOM 1361 N N . MET A 1 180 ? -9.323 9.559 -0.864 1.00 98.06 180 MET A N 1
ATOM 1362 C CA . MET A 1 180 ? -9.247 8.523 0.170 1.00 98.06 180 MET A CA 1
ATOM 1363 C C . MET A 1 180 ? -9.303 9.116 1.585 1.00 98.06 180 MET A C 1
ATOM 1365 O O . MET A 1 180 ? -10.002 8.583 2.447 1.00 98.06 180 MET A O 1
ATOM 1369 N N . ARG A 1 181 ? -8.630 10.249 1.835 1.00 97.38 181 ARG A N 1
ATOM 1370 C CA . ARG A 1 181 ? -8.714 10.969 3.115 1.00 97.38 181 ARG A CA 1
ATOM 1371 C C . ARG A 1 181 ? -10.111 11.501 3.388 1.00 97.38 181 ARG A C 1
ATOM 1373 O O . ARG A 1 181 ? -10.612 11.312 4.491 1.00 97.38 181 ARG A O 1
ATOM 1380 N N . LEU A 1 182 ? -10.750 12.132 2.407 1.00 96.12 182 LEU A N 1
ATOM 1381 C CA . LEU A 1 182 ? -12.124 12.624 2.542 1.00 96.12 182 LEU A CA 1
ATOM 1382 C C . LEU A 1 182 ? -13.129 11.482 2.761 1.00 96.12 182 LEU A C 1
ATOM 1384 O O . LEU A 1 182 ? -14.127 11.675 3.448 1.00 96.12 182 LEU A O 1
ATOM 1388 N N . ALA A 1 183 ? -12.840 10.295 2.229 1.00 95.44 183 ALA A N 1
ATOM 1389 C CA . ALA A 1 183 ? -13.614 9.077 2.443 1.00 95.44 183 ALA A CA 1
ATOM 1390 C C . ALA A 1 183 ? -13.335 8.382 3.795 1.00 95.44 183 ALA A C 1
ATOM 1392 O O . ALA A 1 183 ? -13.921 7.335 4.069 1.00 95.44 183 ALA A O 1
ATOM 1393 N N . GLY A 1 184 ? -12.448 8.929 4.636 1.00 93.50 184 GLY A N 1
ATOM 1394 C CA . GLY A 1 184 ? -12.130 8.387 5.962 1.00 93.50 184 GLY A CA 1
ATOM 1395 C C . GLY A 1 184 ? -11.187 7.178 5.952 1.00 93.50 184 GLY A C 1
ATOM 1396 O O . GLY A 1 184 ? -11.095 6.461 6.947 1.00 93.50 184 GLY A O 1
ATOM 1397 N N . PHE A 1 185 ? -10.466 6.922 4.852 1.00 95.69 185 PHE A N 1
ATOM 1398 C CA . PHE A 1 185 ? -9.554 5.773 4.751 1.00 95.69 185 PHE A CA 1
ATOM 1399 C C . PHE A 1 185 ? -8.400 5.830 5.766 1.00 95.69 185 PHE A C 1
ATOM 1401 O O . PHE A 1 185 ? -7.939 4.799 6.248 1.00 95.69 185 PHE A O 1
ATOM 1408 N N . PHE A 1 186 ? -7.954 7.040 6.111 1.00 95.69 186 PHE A N 1
ATOM 1409 C CA . PHE A 1 186 ? -6.863 7.280 7.062 1.00 95.69 186 PHE A CA 1
ATOM 1410 C C . PHE A 1 186 ? -7.355 7.578 8.486 1.00 95.69 186 PHE A C 1
ATOM 1412 O O . PHE A 1 186 ? -6.560 7.946 9.355 1.00 95.69 186 PHE A O 1
ATOM 1419 N N . ASP A 1 187 ? -8.655 7.429 8.752 1.00 90.75 187 ASP A N 1
ATOM 1420 C CA . ASP A 1 187 ? -9.200 7.628 10.090 1.00 90.75 187 ASP A CA 1
ATOM 1421 C C . ASP A 1 187 ? -8.524 6.672 11.077 1.00 90.75 187 ASP A C 1
ATOM 1423 O O . ASP A 1 187 ? -8.411 5.473 10.826 1.00 90.75 187 ASP A O 1
ATOM 1427 N N . ARG A 1 188 ? -8.112 7.194 12.242 1.00 90.62 188 ARG A N 1
ATOM 1428 C CA . ARG A 1 188 ? -7.446 6.424 13.316 1.00 90.62 188 ARG A CA 1
ATOM 1429 C C . ARG A 1 188 ? -6.072 5.853 12.935 1.00 90.62 188 ARG A C 1
ATOM 1431 O O . ARG A 1 188 ? -5.577 4.970 13.642 1.00 90.62 188 ARG A O 1
ATOM 1438 N N . ALA A 1 189 ? -5.453 6.348 11.864 1.00 94.06 189 ALA A N 1
ATOM 1439 C CA . ALA A 1 189 ? -4.039 6.108 11.619 1.00 94.06 189 ALA A CA 1
ATOM 1440 C C . ALA A 1 189 ? -3.212 6.639 12.802 1.00 94.06 189 ALA A C 1
ATOM 1442 O O . ALA A 1 189 ? -3.436 7.747 13.278 1.00 94.06 189 ALA A O 1
ATOM 1443 N N . ASN A 1 190 ? -2.262 5.839 13.270 1.00 94.19 190 ASN A N 1
ATOM 1444 C CA . ASN A 1 190 ? -1.201 6.249 14.186 1.00 94.19 190 ASN A CA 1
ATOM 1445 C C . ASN A 1 190 ? 0.062 6.646 13.418 1.00 94.19 190 ASN A C 1
ATOM 1447 O O . ASN A 1 190 ? 0.884 7.382 13.949 1.00 94.19 190 ASN A O 1
ATOM 1451 N N . ALA A 1 191 ? 0.218 6.138 12.194 1.00 95.44 191 ALA A N 1
ATOM 1452 C CA . ALA A 1 191 ? 1.213 6.542 11.212 1.00 95.44 191 ALA A CA 1
ATOM 1453 C C . ALA A 1 191 ? 0.742 6.123 9.812 1.00 95.44 191 ALA A C 1
ATOM 1455 O O . ALA A 1 191 ? -0.043 5.174 9.673 1.00 95.44 191 ALA A O 1
ATOM 1456 N N . VAL A 1 192 ? 1.253 6.812 8.794 1.00 97.25 192 VAL A N 1
ATOM 1457 C CA . VAL A 1 192 ? 1.125 6.419 7.392 1.00 97.25 192 VAL A CA 1
ATOM 1458 C C . VAL A 1 192 ? 2.484 5.973 6.865 1.00 97.25 192 VAL A C 1
ATOM 1460 O O . VAL A 1 192 ? 3.481 6.677 7.019 1.00 97.25 192 VAL A O 1
ATOM 1463 N N . LEU A 1 193 ? 2.517 4.801 6.242 1.00 96.12 193 LEU A N 1
ATOM 1464 C CA . LEU A 1 193 ? 3.686 4.254 5.569 1.00 96.12 193 LEU A CA 1
ATOM 1465 C C . LEU A 1 193 ? 3.484 4.364 4.056 1.00 96.12 193 LEU A C 1
ATOM 1467 O O . LEU A 1 193 ? 2.431 3.995 3.545 1.00 96.12 193 LEU A O 1
ATOM 1471 N N . VAL A 1 194 ? 4.471 4.874 3.332 1.00 97.06 194 VAL A N 1
ATOM 1472 C CA . VAL A 1 194 ? 4.364 5.133 1.897 1.00 97.06 194 VAL A CA 1
ATOM 1473 C C . VAL A 1 194 ? 5.449 4.371 1.159 1.00 97.06 194 VAL A C 1
ATOM 1475 O O . VAL A 1 194 ? 6.641 4.551 1.411 1.00 97.06 194 VAL A O 1
ATOM 1478 N N . GLY A 1 195 ? 5.020 3.494 0.259 1.00 95.06 195 GLY A N 1
ATOM 1479 C CA . GLY A 1 195 ? 5.894 2.704 -0.591 1.00 95.06 195 GLY A CA 1
ATOM 1480 C C . GLY A 1 195 ? 6.816 3.567 -1.441 1.00 95.06 195 GLY A C 1
ATOM 1481 O O . GLY A 1 195 ? 6.399 4.603 -1.967 1.00 95.06 195 GLY A O 1
ATOM 1482 N N . ARG A 1 196 ? 8.067 3.128 -1.605 1.00 94.56 196 ARG A N 1
ATOM 1483 C CA . ARG A 1 196 ? 8.965 3.694 -2.616 1.00 94.56 196 ARG A CA 1
ATOM 1484 C C . ARG A 1 196 ? 8.320 3.533 -3.990 1.00 94.56 196 ARG A C 1
ATOM 1486 O O . ARG A 1 196 ? 7.832 2.455 -4.322 1.00 94.56 196 ARG A O 1
ATOM 1493 N N . THR A 1 197 ? 8.358 4.586 -4.800 1.00 94.75 197 THR A N 1
ATOM 1494 C CA . THR A 1 197 ? 7.730 4.592 -6.122 1.00 94.75 197 THR A CA 1
ATOM 1495 C C . THR A 1 197 ? 8.695 5.049 -7.211 1.00 94.75 197 THR A C 1
ATOM 1497 O O . THR A 1 197 ? 9.564 5.888 -6.982 1.00 94.75 197 THR A O 1
ATOM 1500 N N . SER A 1 198 ? 8.544 4.469 -8.401 1.00 93.50 198 SER A N 1
ATOM 1501 C CA . SER A 1 198 ? 9.144 4.941 -9.654 1.00 93.50 198 SER A CA 1
ATOM 1502 C C . SER A 1 198 ? 8.116 5.658 -10.540 1.00 93.50 198 SER A C 1
ATOM 1504 O O . SER A 1 198 ? 8.411 5.979 -11.694 1.00 93.50 198 SER A O 1
ATOM 1506 N N . ALA A 1 199 ? 6.908 5.894 -10.014 1.00 94.75 199 ALA A N 1
ATOM 1507 C CA . ALA A 1 199 ? 5.831 6.557 -10.724 1.00 94.75 199 ALA A CA 1
ATOM 1508 C C . ALA A 1 199 ? 6.206 8.011 -11.065 1.00 94.75 199 ALA A C 1
ATOM 1510 O O . ALA A 1 199 ? 6.921 8.673 -10.304 1.00 94.75 199 ALA A O 1
ATOM 1511 N N . PRO A 1 200 ? 5.740 8.532 -12.212 1.00 96.19 200 PRO A N 1
ATOM 1512 C CA . PRO A 1 200 ? 6.215 9.802 -12.728 1.00 96.19 200 PRO A CA 1
ATOM 1513 C C . PRO A 1 200 ? 5.845 10.980 -11.825 1.00 96.19 200 PRO A C 1
ATOM 1515 O O . PRO A 1 200 ? 4.725 11.103 -11.329 1.00 96.19 200 PRO A O 1
ATOM 1518 N N . GLU A 1 201 ? 6.787 11.899 -11.660 1.00 96.00 201 GLU A N 1
ATOM 1519 C CA . GLU A 1 201 ? 6.520 13.212 -11.081 1.00 96.00 201 GLU A CA 1
ATOM 1520 C C . GLU A 1 201 ? 5.917 14.161 -12.123 1.00 96.00 201 GLU A C 1
ATOM 1522 O O . GLU A 1 201 ? 5.982 13.930 -13.334 1.00 96.00 201 GLU A O 1
ATOM 1527 N N . ASN A 1 202 ? 5.364 15.277 -11.654 1.00 95.12 202 ASN A N 1
ATOM 1528 C CA . ASN A 1 202 ? 4.971 16.396 -12.499 1.00 95.12 202 ASN A CA 1
ATOM 1529 C C . ASN A 1 202 ? 5.933 17.576 -12.320 1.00 95.12 202 ASN A C 1
ATOM 1531 O O . ASN A 1 202 ? 6.586 17.724 -11.294 1.00 95.12 202 ASN A O 1
ATOM 1535 N N . ARG A 1 203 ? 5.971 18.485 -13.307 1.00 91.62 203 ARG A N 1
ATOM 1536 C CA . ARG A 1 203 ? 6.883 19.653 -13.303 1.00 91.62 203 ARG A CA 1
ATOM 1537 C C . ARG A 1 203 ? 6.802 20.523 -12.045 1.00 91.62 203 ARG A C 1
ATOM 1539 O O . ARG A 1 203 ? 7.751 21.243 -11.761 1.00 91.62 203 ARG A O 1
ATOM 1546 N N . SER A 1 204 ? 5.659 20.527 -11.369 1.00 95.44 204 SER A N 1
ATOM 1547 C CA . SER A 1 204 ? 5.388 21.362 -10.199 1.00 95.44 204 SER A CA 1
ATOM 1548 C C . SER A 1 204 ? 5.017 20.558 -8.954 1.00 95.44 204 SER A C 1
ATOM 1550 O O . SER A 1 204 ? 4.532 21.157 -8.001 1.00 95.44 204 SER A O 1
ATOM 1552 N N . LEU A 1 205 ? 5.117 19.226 -9.003 1.00 97.12 205 LEU A N 1
ATOM 1553 C CA . LEU A 1 205 ? 4.703 18.364 -7.903 1.00 97.12 205 LEU A CA 1
ATOM 1554 C C . LEU A 1 205 ? 5.418 17.013 -7.990 1.00 97.12 205 LEU A C 1
ATOM 1556 O O . LEU A 1 205 ? 5.189 16.241 -8.925 1.00 97.12 205 LEU A O 1
ATOM 1560 N N . SER A 1 206 ? 6.255 16.732 -7.000 1.00 98.25 206 SER A N 1
ATOM 1561 C CA . SER A 1 206 ? 6.837 15.412 -6.762 1.00 98.25 206 SER A CA 1
ATOM 1562 C C . SER A 1 206 ? 5.824 14.459 -6.119 1.00 98.25 206 SER A C 1
ATOM 1564 O O . SER A 1 206 ? 4.800 14.874 -5.568 1.00 98.25 206 SER A O 1
ATOM 1566 N N . GLN A 1 207 ? 6.121 13.158 -6.146 1.00 98.00 207 GLN A N 1
ATOM 1567 C CA . GLN A 1 207 ? 5.293 12.149 -5.470 1.00 98.00 207 GLN A CA 1
ATOM 1568 C C . GLN A 1 207 ? 5.264 12.368 -3.947 1.00 98.00 207 GLN A C 1
ATOM 1570 O O . GLN A 1 207 ? 4.211 12.267 -3.318 1.00 98.00 207 GLN A O 1
ATOM 1575 N N . HIS A 1 208 ? 6.401 12.738 -3.344 1.00 98.12 208 HIS A N 1
ATOM 1576 C CA . HIS A 1 208 ? 6.476 13.047 -1.912 1.00 98.12 208 HIS A CA 1
ATOM 1577 C C . HIS A 1 208 ? 5.656 14.287 -1.542 1.00 98.12 208 HIS A C 1
ATOM 1579 O O . HIS A 1 208 ? 4.947 14.262 -0.538 1.00 98.12 208 HIS A O 1
ATOM 1585 N N . GLU A 1 209 ? 5.689 15.348 -2.354 1.00 98.38 209 GLU A N 1
ATOM 1586 C CA . GLU A 1 209 ? 4.848 16.533 -2.130 1.00 98.38 209 GLU A CA 1
ATOM 1587 C C . GLU A 1 209 ? 3.357 16.208 -2.264 1.00 98.38 209 GLU A C 1
ATOM 1589 O O . GLU A 1 209 ? 2.558 16.688 -1.462 1.00 98.38 209 GLU A O 1
ATOM 1594 N N . ALA A 1 210 ? 2.973 15.356 -3.222 1.00 98.38 210 ALA A N 1
ATOM 1595 C CA . ALA A 1 210 ? 1.588 14.914 -3.379 1.00 98.38 210 ALA A CA 1
ATOM 1596 C C . ALA A 1 210 ? 1.064 14.191 -2.125 1.00 98.38 210 ALA A C 1
ATOM 1598 O O . ALA A 1 210 ? -0.049 14.457 -1.665 1.00 98.38 210 ALA A O 1
ATOM 1599 N N . VAL A 1 211 ? 1.887 13.313 -1.546 1.00 98.38 211 VAL A N 1
ATOM 1600 C CA . VAL A 1 211 ? 1.599 12.631 -0.277 1.00 98.38 211 VAL A CA 1
ATOM 1601 C C . VAL A 1 211 ? 1.486 13.634 0.867 1.00 98.38 211 VAL A C 1
ATOM 1603 O O . VAL A 1 211 ? 0.525 13.580 1.638 1.00 98.38 211 VAL A O 1
ATOM 1606 N N . LEU A 1 212 ? 2.461 14.536 0.994 1.00 97.94 212 LEU A N 1
ATOM 1607 C CA . LEU A 1 212 ? 2.530 15.468 2.114 1.00 97.94 212 LEU A CA 1
ATOM 1608 C C . LEU A 1 212 ? 1.356 16.446 2.119 1.00 97.94 212 LEU A C 1
ATOM 1610 O O . LEU A 1 212 ? 0.782 16.707 3.174 1.00 97.94 212 LEU A O 1
ATOM 1614 N N . ASP A 1 213 ? 0.969 16.948 0.949 1.00 98.12 213 ASP A N 1
ATOM 1615 C CA . ASP A 1 213 ? -0.185 17.832 0.813 1.00 98.12 213 ASP A CA 1
ATOM 1616 C C . ASP A 1 213 ? -1.484 17.113 1.199 1.00 98.12 213 ASP A C 1
ATOM 1618 O O . ASP A 1 213 ? -2.295 17.635 1.968 1.00 98.12 213 ASP A O 1
ATOM 1622 N N . ALA A 1 214 ? -1.658 15.875 0.728 1.00 97.94 214 ALA A N 1
ATOM 1623 C CA . ALA A 1 214 ? -2.854 15.103 1.018 1.00 97.94 214 ALA A CA 1
ATOM 1624 C C . ALA A 1 214 ? -2.951 14.675 2.484 1.00 97.94 214 ALA A C 1
ATOM 1626 O O . ALA A 1 214 ? -4.054 14.663 3.028 1.00 97.94 214 ALA A O 1
ATOM 1627 N N . LEU A 1 215 ? -1.842 14.303 3.126 1.00 97.88 215 LEU A N 1
ATOM 1628 C CA . LEU A 1 215 ? -1.857 13.595 4.412 1.00 97.88 215 LEU A CA 1
ATOM 1629 C C . LEU A 1 215 ? -1.265 14.398 5.575 1.00 97.88 215 LEU A C 1
ATOM 1631 O O . LEU A 1 215 ? -1.494 14.043 6.730 1.00 97.88 215 LEU A O 1
ATOM 1635 N N . GLY A 1 216 ? -0.569 15.506 5.316 1.00 95.19 216 GLY A N 1
ATOM 1636 C CA . GLY A 1 216 ? 0.089 16.312 6.350 1.00 95.19 216 GLY A CA 1
ATOM 1637 C C . GLY A 1 216 ? -0.878 16.869 7.399 1.00 95.19 216 GLY A C 1
ATOM 1638 O O . GLY A 1 216 ? -0.533 16.980 8.573 1.00 95.19 216 GLY A O 1
ATOM 1639 N N . SER A 1 217 ? -2.136 17.127 7.023 1.00 95.19 217 SER A N 1
ATOM 1640 C CA . SER A 1 217 ? -3.166 17.597 7.960 1.00 95.19 217 SER A CA 1
ATOM 1641 C C . SER A 1 217 ? -3.616 16.544 8.980 1.00 95.19 217 SER A C 1
ATOM 1643 O O . SER A 1 217 ? -4.361 16.876 9.901 1.00 95.19 217 SER A O 1
ATOM 1645 N N . LEU A 1 218 ? -3.230 15.273 8.810 1.00 95.31 218 LEU A N 1
ATOM 1646 C CA . LEU A 1 218 ? -3.580 14.199 9.742 1.00 95.31 218 LEU A CA 1
ATOM 1647 C C . LEU A 1 218 ? -2.825 14.316 11.075 1.00 95.31 218 LEU A C 1
ATOM 1649 O O . LEU A 1 218 ? -3.292 13.771 12.070 1.00 95.31 218 LEU A O 1
ATOM 1653 N N . ASN A 1 219 ? -1.706 15.054 11.116 1.00 93.38 219 ASN A N 1
ATOM 1654 C CA . ASN A 1 219 ? -0.834 15.195 12.292 1.00 93.38 219 ASN A CA 1
ATOM 1655 C C . ASN A 1 219 ? -0.349 13.846 12.854 1.00 93.38 219 ASN A C 1
ATOM 1657 O O . ASN A 1 219 ? -0.210 13.674 14.066 1.00 93.38 219 ASN A O 1
ATOM 1661 N N . VAL A 1 220 ? -0.097 12.890 11.961 1.00 95.69 220 VAL A N 1
ATOM 1662 C CA . VAL A 1 220 ? 0.513 11.595 12.271 1.00 95.69 220 VAL A CA 1
ATOM 1663 C C . VAL A 1 220 ? 1.806 11.454 11.469 1.00 95.69 220 VAL A C 1
ATOM 1665 O O . VAL A 1 220 ? 1.913 12.060 10.402 1.00 95.69 220 VAL A O 1
ATOM 1668 N N . PRO A 1 221 ? 2.778 10.661 11.942 1.00 97.19 221 PRO A N 1
ATOM 1669 C CA . PRO A 1 221 ? 4.004 10.389 11.203 1.00 97.19 221 PRO A CA 1
ATOM 1670 C C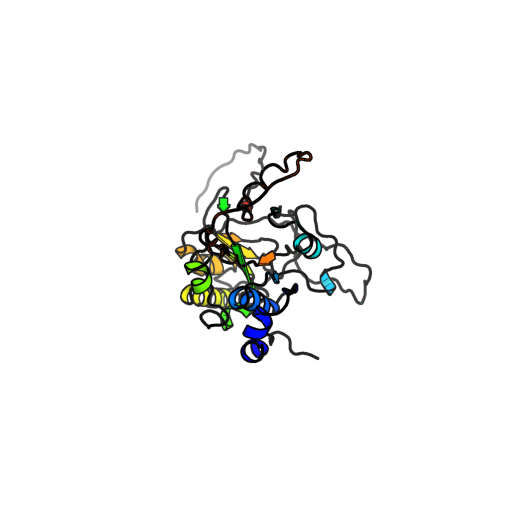 . PRO A 1 221 ? 3.734 9.855 9.794 1.00 97.19 221 PRO A C 1
ATOM 1672 O O . PRO A 1 221 ? 2.903 8.958 9.628 1.00 97.19 221 PRO A O 1
ATOM 1675 N N . VAL A 1 222 ? 4.468 10.364 8.804 1.00 97.44 222 VAL A N 1
ATOM 1676 C CA . VAL A 1 222 ? 4.411 9.917 7.407 1.00 97.44 222 VAL A CA 1
ATOM 1677 C C . VAL A 1 222 ? 5.805 9.463 6.992 1.00 97.44 222 VAL A C 1
ATOM 1679 O O . VAL A 1 222 ? 6.710 10.279 6.808 1.00 97.44 222 VAL A O 1
ATOM 1682 N N . ILE A 1 223 ? 5.983 8.149 6.872 1.00 96.44 223 ILE A N 1
ATOM 1683 C CA . ILE A 1 223 ? 7.266 7.528 6.532 1.00 96.44 223 ILE A CA 1
ATOM 1684 C C . ILE A 1 223 ? 7.192 7.004 5.107 1.00 96.44 223 ILE A C 1
ATOM 1686 O O . ILE A 1 223 ? 6.422 6.090 4.833 1.00 96.44 223 ILE A O 1
ATOM 1690 N N . ALA A 1 224 ? 7.979 7.583 4.212 1.00 95.75 224 ALA A N 1
ATOM 1691 C CA . ALA A 1 224 ? 8.046 7.205 2.812 1.00 95.75 224 ALA A CA 1
ATOM 1692 C C . ALA A 1 224 ? 9.264 6.351 2.484 1.00 95.75 224 ALA A C 1
ATOM 1694 O O . ALA A 1 224 ? 10.149 6.129 3.313 1.00 95.75 224 ALA A O 1
ATOM 1695 N N . ASP A 1 225 ? 9.282 5.897 1.235 1.00 94.50 225 ASP A N 1
ATOM 1696 C CA . ASP A 1 225 ? 10.333 5.080 0.647 1.00 94.50 225 ASP A CA 1
ATOM 1697 C C . ASP A 1 225 ? 10.526 3.746 1.368 1.00 94.50 225 ASP A C 1
ATOM 1699 O O . ASP A 1 225 ? 11.623 3.184 1.359 1.00 94.50 225 ASP A O 1
ATOM 1703 N N . ILE A 1 226 ? 9.455 3.228 1.977 1.00 92.38 226 ILE A N 1
ATOM 1704 C CA . ILE A 1 226 ? 9.469 1.877 2.523 1.00 92.38 226 ILE A CA 1
ATOM 1705 C C . ILE A 1 226 ? 9.442 0.859 1.384 1.00 92.38 226 ILE A C 1
ATOM 1707 O O . ILE A 1 226 ? 8.909 1.115 0.303 1.00 92.38 226 ILE A O 1
ATOM 1711 N N . GLU A 1 227 ? 10.002 -0.318 1.630 1.00 89.19 227 GLU A N 1
ATOM 1712 C CA . GLU A 1 227 ? 10.031 -1.441 0.693 1.00 89.19 227 GLU A CA 1
ATOM 1713 C C . GLU A 1 227 ? 8.638 -2.083 0.539 1.00 89.19 227 GLU A C 1
ATOM 1715 O O . GLU A 1 227 ? 8.472 -3.264 0.771 1.00 89.19 227 GLU A O 1
ATOM 1720 N N . CYS A 1 228 ? 7.598 -1.331 0.187 1.00 86.00 228 CYS A N 1
ATOM 1721 C CA . CYS A 1 228 ? 6.249 -1.837 -0.079 1.00 86.00 228 CYS A CA 1
ATOM 1722 C C . CYS A 1 228 ? 5.763 -1.285 -1.423 1.00 86.00 228 CYS A C 1
ATOM 1724 O O . CYS A 1 228 ? 6.015 -0.122 -1.730 1.00 86.00 228 CYS A O 1
ATOM 1726 N N . GLY A 1 229 ? 5.075 -2.100 -2.225 1.00 85.25 229 GLY A N 1
ATOM 1727 C CA . GLY A 1 229 ? 4.566 -1.682 -3.537 1.00 85.25 229 GLY A CA 1
ATOM 1728 C C . GLY A 1 229 ? 5.475 -2.031 -4.712 1.00 85.25 229 GLY A C 1
ATOM 1729 O O . GLY A 1 229 ? 6.122 -3.072 -4.710 1.00 85.25 229 GLY A O 1
ATOM 1730 N N . HIS A 1 230 ? 5.489 -1.196 -5.753 1.00 88.38 230 HIS A N 1
ATOM 1731 C CA . HIS A 1 230 ? 6.037 -1.543 -7.079 1.00 88.38 230 HIS A CA 1
ATOM 1732 C C . HIS A 1 230 ? 7.549 -1.377 -7.269 1.00 88.38 230 HIS A C 1
ATOM 1734 O O . HIS A 1 230 ? 8.053 -1.648 -8.361 1.00 88.38 230 HIS A O 1
ATOM 1740 N N . VAL A 1 231 ? 8.302 -1.035 -6.222 1.00 89.56 231 VAL A N 1
ATOM 1741 C CA . VAL A 1 231 ? 9.767 -0.924 -6.287 1.00 89.56 231 VAL A CA 1
ATOM 1742 C C . VAL A 1 231 ? 10.435 -2.015 -5.437 1.00 89.56 231 VAL A C 1
ATOM 1744 O O . VAL A 1 231 ? 10.308 -1.976 -4.215 1.00 89.56 231 VAL A O 1
ATOM 1747 N N . PRO A 1 232 ? 11.176 -2.969 -6.042 1.00 86.31 232 PRO A N 1
ATOM 1748 C CA . PRO A 1 232 ? 11.905 -3.992 -5.295 1.00 86.31 232 PRO A CA 1
ATOM 1749 C C . PRO A 1 232 ? 13.015 -3.413 -4.398 1.00 86.31 232 PRO A C 1
ATOM 1751 O O . PRO A 1 232 ? 13.676 -2.447 -4.794 1.00 86.31 232 PRO A O 1
ATOM 1754 N N . PRO A 1 233 ? 13.333 -4.067 -3.267 1.00 82.19 233 PRO A N 1
ATOM 1755 C CA . PRO A 1 233 ? 12.727 -5.306 -2.775 1.00 82.19 233 PRO A CA 1
ATOM 1756 C C . PRO A 1 233 ? 11.403 -5.041 -2.045 1.00 82.19 233 PRO A C 1
ATOM 1758 O O . PRO A 1 233 ? 11.093 -3.903 -1.715 1.00 82.19 233 PRO A O 1
ATOM 1761 N N . TYR A 1 234 ? 10.636 -6.101 -1.785 1.00 77.12 234 TYR A N 1
ATOM 1762 C CA . TYR A 1 234 ? 9.303 -5.993 -1.195 1.00 77.12 234 TYR A CA 1
ATOM 1763 C C . TYR A 1 234 ? 9.250 -6.596 0.214 1.00 77.12 234 TYR A C 1
ATOM 1765 O O . TYR A 1 234 ? 9.704 -7.716 0.460 1.00 77.12 234 TYR A O 1
ATOM 1773 N N . ILE A 1 235 ? 8.631 -5.863 1.125 1.00 70.06 235 ILE A N 1
ATOM 1774 C CA . ILE A 1 235 ? 8.080 -6.310 2.389 1.00 70.06 235 ILE A CA 1
ATOM 1775 C C . ILE A 1 235 ? 6.754 -6.977 2.048 1.00 70.06 235 ILE A C 1
ATOM 1777 O O . ILE A 1 235 ? 5.924 -6.437 1.318 1.00 70.06 235 ILE A O 1
ATOM 1781 N N . ALA A 1 236 ? 6.553 -8.176 2.578 1.00 66.31 236 ALA A N 1
ATOM 1782 C CA . ALA A 1 236 ? 5.223 -8.746 2.631 1.00 66.31 236 ALA A CA 1
ATOM 1783 C C . ALA A 1 236 ? 4.507 -8.219 3.882 1.00 66.31 236 ALA A C 1
ATOM 1785 O O . ALA A 1 236 ? 5.041 -8.260 4.986 1.00 66.31 236 ALA A O 1
ATOM 1786 N N . ASP A 1 237 ? 3.282 -7.744 3.722 1.00 59.94 237 ASP A N 1
ATOM 1787 C CA . ASP A 1 237 ? 2.540 -7.030 4.752 1.00 59.94 237 ASP A CA 1
ATOM 1788 C C . ASP A 1 237 ? 1.275 -7.794 5.123 1.00 59.94 237 ASP A C 1
ATOM 1790 O O . ASP A 1 237 ? 0.340 -7.940 4.332 1.00 59.94 237 ASP A O 1
ATOM 1794 N N . ARG A 1 238 ? 1.237 -8.305 6.359 1.00 60.59 238 ARG A N 1
ATOM 1795 C CA . ARG A 1 238 ? 0.094 -9.069 6.872 1.00 60.59 238 ARG A CA 1
ATOM 1796 C C . ARG A 1 238 ? -0.973 -8.133 7.425 1.00 60.59 238 ARG A C 1
ATOM 1798 O O . ARG A 1 238 ? -0.853 -7.659 8.556 1.00 60.59 238 ARG A O 1
ATOM 1805 N N . GLN A 1 239 ? -2.059 -7.961 6.679 1.00 61.53 239 GLN A N 1
ATOM 1806 C CA . GLN A 1 239 ? -3.243 -7.264 7.166 1.00 61.53 239 GLN A CA 1
ATOM 1807 C C . GLN A 1 239 ? -4.007 -8.159 8.148 1.00 61.53 239 GLN A C 1
ATOM 1809 O O . GLN A 1 239 ? -4.160 -9.365 7.933 1.00 61.53 239 GLN A O 1
ATOM 1814 N N . ARG A 1 240 ? -4.467 -7.601 9.272 1.00 59.06 240 ARG A N 1
ATOM 1815 C CA . ARG A 1 240 ? -5.193 -8.367 10.297 1.00 59.06 240 ARG A CA 1
ATOM 1816 C C . ARG A 1 240 ? -6.325 -7.566 10.919 1.00 59.06 240 ARG A C 1
ATO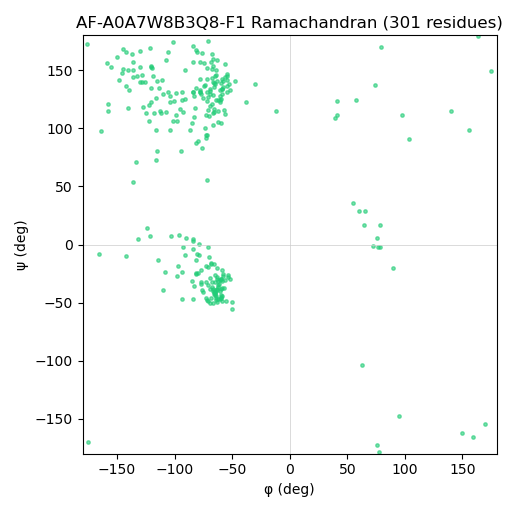M 1818 O O . ARG A 1 240 ? -6.123 -6.453 11.396 1.00 59.06 240 ARG A O 1
ATOM 1825 N N . ARG A 1 241 ? -7.469 -8.226 11.083 1.00 49.59 241 ARG A N 1
ATOM 1826 C CA . ARG A 1 241 ? -8.512 -7.849 12.044 1.00 49.59 241 ARG A CA 1
ATOM 1827 C C . ARG A 1 241 ? -8.267 -8.575 13.376 1.00 49.59 241 ARG A C 1
ATOM 1829 O O . ARG A 1 241 ? -7.739 -9.685 13.390 1.00 49.59 241 ARG A O 1
ATOM 1836 N N . VAL A 1 242 ? -8.664 -7.987 14.502 1.00 40.41 242 VAL A N 1
ATOM 1837 C CA . VAL A 1 242 ? -8.790 -8.693 15.792 1.00 40.41 242 VAL A CA 1
ATOM 1838 C C . VAL A 1 242 ? -10.261 -8.920 16.024 1.00 40.41 242 VAL A C 1
ATOM 1840 O O . VAL A 1 242 ? -11.062 -7.991 15.957 1.00 40.41 242 VAL A O 1
ATOM 1843 N N . ARG A 1 243 ? -10.609 -10.172 16.298 1.00 34.69 243 ARG A N 1
ATOM 1844 C CA . ARG A 1 243 ? -11.962 -10.526 16.698 1.00 34.69 243 ARG A CA 1
ATOM 1845 C C . ARG A 1 243 ? -12.200 -10.051 18.137 1.00 34.69 243 ARG A C 1
ATOM 1847 O O . ARG A 1 243 ? -11.327 -10.275 18.979 1.00 34.69 243 ARG A O 1
ATOM 1854 N N . PRO A 1 244 ? -13.360 -9.459 18.461 1.00 29.27 244 PRO A N 1
ATOM 1855 C CA . PRO A 1 244 ? -13.767 -9.324 19.851 1.00 29.27 244 PRO A CA 1
ATOM 1856 C C . PRO A 1 244 ? -13.885 -10.725 20.465 1.00 29.27 244 PRO A C 1
ATOM 1858 O O . PRO A 1 244 ? -14.573 -11.600 19.939 1.00 29.27 244 PRO A O 1
ATOM 1861 N N . TYR A 1 245 ? -13.170 -10.950 21.564 1.00 25.81 245 TYR A N 1
ATOM 1862 C CA . TYR A 1 245 ? -13.261 -12.180 22.341 1.00 25.81 245 TYR A CA 1
ATOM 1863 C C . TYR A 1 245 ? -14.631 -12.238 23.032 1.00 25.81 245 TYR A C 1
ATOM 1865 O O . TYR A 1 245 ? -14.950 -11.365 23.838 1.00 25.81 245 TYR A O 1
ATOM 1873 N N . ARG A 1 246 ? -15.445 -13.257 22.728 1.00 24.77 246 ARG A N 1
ATOM 1874 C CA . ARG A 1 246 ? -16.592 -13.647 23.560 1.00 24.77 246 ARG A CA 1
ATOM 1875 C C . ARG A 1 246 ? -16.156 -14.827 24.419 1.00 24.77 246 ARG A C 1
ATOM 1877 O O . ARG A 1 246 ? -15.933 -15.913 23.892 1.00 24.77 246 ARG A O 1
ATOM 1884 N N . SER A 1 247 ? -16.042 -14.625 25.729 1.00 26.50 247 SER A N 1
ATOM 1885 C CA . SER A 1 247 ? -16.001 -15.748 26.662 1.00 26.50 247 SER A CA 1
ATOM 1886 C C . SER A 1 247 ? -17.363 -16.435 26.629 1.00 26.50 247 SER A C 1
ATOM 1888 O O . SER A 1 247 ? -18.360 -15.853 27.054 1.00 26.50 247 SER A O 1
ATOM 1890 N N . HIS A 1 248 ? -17.417 -17.665 26.127 1.00 28.28 248 HIS A N 1
ATOM 1891 C CA . HIS A 1 248 ? -18.502 -18.567 26.482 1.00 28.28 248 HIS A CA 1
ATOM 1892 C C . HIS A 1 248 ? -18.267 -19.004 27.929 1.00 28.28 248 HIS A C 1
ATOM 1894 O O . HIS A 1 248 ? -17.499 -19.922 28.189 1.00 28.28 248 HIS A O 1
ATOM 1900 N N . THR A 1 249 ? -18.881 -18.303 28.874 1.00 29.97 249 THR A N 1
ATOM 1901 C CA . THR A 1 249 ? -19.195 -18.872 30.183 1.00 29.97 249 THR A CA 1
ATOM 1902 C C . THR A 1 249 ? -20.648 -19.316 30.121 1.00 29.97 249 THR A C 1
ATOM 1904 O O . THR A 1 249 ? -21.560 -18.491 30.087 1.00 29.97 249 THR A O 1
ATOM 1907 N N . GLU A 1 250 ? -20.865 -20.628 30.043 1.00 29.92 250 GLU A N 1
ATOM 1908 C CA . GLU A 1 250 ? -22.149 -21.207 30.433 1.00 29.92 250 GLU A CA 1
ATOM 1909 C C . GLU A 1 250 ? -22.413 -20.860 31.910 1.00 29.92 250 GLU A C 1
ATOM 1911 O O . GLU A 1 250 ? -21.471 -20.837 32.708 1.00 29.92 250 GLU A O 1
ATOM 1916 N N . PRO A 1 251 ? -23.661 -20.570 32.308 1.00 32.22 251 PRO A N 1
ATOM 1917 C CA . PRO A 1 251 ? -23.991 -20.462 33.718 1.00 32.22 251 PRO A CA 1
ATOM 1918 C C . PRO A 1 251 ? -23.989 -21.871 34.326 1.00 32.22 251 PRO A C 1
ATOM 1920 O O . PRO A 1 251 ? -24.860 -22.686 34.017 1.00 32.22 251 PRO A O 1
ATOM 1923 N N . GLU A 1 252 ? -23.016 -22.160 35.192 1.00 31.12 252 GLU A N 1
ATOM 1924 C CA . GLU A 1 252 ? -23.052 -23.347 36.047 1.00 31.12 252 GLU A CA 1
ATOM 1925 C C . GLU A 1 252 ? -24.336 -23.321 36.888 1.00 31.12 252 GLU A C 1
ATOM 1927 O O . GLU A 1 252 ? -24.552 -22.445 37.729 1.00 31.12 252 GLU A O 1
ATOM 1932 N N . ARG A 1 253 ? -25.202 -24.309 36.645 1.00 33.69 253 ARG A N 1
ATOM 1933 C CA . ARG A 1 253 ? -26.236 -24.724 37.589 1.00 33.69 253 ARG A CA 1
ATOM 1934 C C . ARG A 1 253 ? -25.542 -25.229 38.849 1.00 33.69 253 ARG A C 1
ATOM 1936 O O . ARG A 1 253 ? -24.887 -26.264 38.821 1.00 33.69 253 ARG A O 1
ATOM 1943 N N . THR A 1 254 ? -25.739 -24.537 39.960 1.00 37.28 254 THR A N 1
ATOM 1944 C CA . THR A 1 254 ? -25.576 -25.139 41.281 1.00 37.28 254 THR A CA 1
ATOM 1945 C C . THR A 1 254 ? -26.717 -26.119 41.509 1.00 37.28 254 THR A C 1
ATOM 1947 O O . THR A 1 254 ? -27.863 -25.690 41.599 1.00 37.28 254 THR A O 1
ATOM 1950 N N . ASP A 1 255 ? -26.400 -27.401 41.642 1.00 31.84 255 ASP A N 1
ATOM 1951 C CA . ASP A 1 255 ? -27.146 -28.282 42.532 1.00 31.84 255 ASP A CA 1
ATOM 1952 C C . ASP A 1 255 ? -26.172 -29.208 43.250 1.00 31.84 255 ASP A C 1
ATOM 1954 O O . ASP A 1 255 ? -25.218 -29.742 42.681 1.00 31.84 255 ASP A O 1
ATOM 1958 N N . ALA A 1 256 ? -26.399 -29.289 44.552 1.00 34.56 256 ALA A N 1
ATOM 1959 C CA . ALA A 1 256 ? -25.609 -30.024 45.503 1.00 34.56 256 ALA A CA 1
ATOM 1960 C C . ALA A 1 256 ? -25.907 -31.529 45.451 1.00 34.56 256 ALA A C 1
ATOM 1962 O O . ALA A 1 256 ? -27.020 -31.957 45.157 1.00 34.56 256 ALA A O 1
ATOM 1963 N N . ASP A 1 257 ? -24.901 -32.259 45.926 1.00 30.03 257 ASP A N 1
ATOM 1964 C CA . ASP A 1 257 ? -24.987 -33.511 46.675 1.00 30.03 257 ASP A CA 1
ATOM 1965 C C . ASP A 1 257 ? -24.805 -34.841 45.912 1.00 30.03 257 ASP A C 1
ATOM 1967 O O . ASP A 1 257 ? -25.654 -35.287 45.144 1.00 30.03 257 ASP A O 1
ATOM 1971 N N . LEU A 1 258 ? -23.668 -35.486 46.226 1.00 32.19 258 LEU A N 1
ATOM 1972 C CA . LEU A 1 258 ? -23.497 -36.879 46.686 1.00 32.19 258 LEU A CA 1
ATOM 1973 C C . LEU A 1 258 ? -22.269 -37.592 46.074 1.00 32.19 258 LEU A C 1
ATOM 1975 O O . LEU A 1 258 ? -22.246 -37.952 44.903 1.00 32.19 258 LEU A O 1
ATOM 1979 N N . GLY A 1 259 ? -21.306 -37.932 46.947 1.00 27.64 259 GLY A N 1
ATOM 1980 C CA . GLY A 1 259 ? -20.723 -39.285 46.964 1.00 27.64 259 GLY A CA 1
ATOM 1981 C C . GLY A 1 259 ? -19.325 -39.538 46.370 1.00 27.64 259 GLY A C 1
ATOM 1982 O O . GLY A 1 259 ? -19.204 -39.978 45.240 1.00 27.64 259 GLY A O 1
ATOM 1983 N N . LEU A 1 260 ? -18.302 -39.427 47.232 1.00 28.70 260 LEU A N 1
ATOM 1984 C CA . LEU A 1 260 ? -17.196 -40.388 47.474 1.00 28.70 260 LEU A CA 1
ATOM 1985 C C . LEU A 1 260 ? -16.227 -40.868 46.351 1.00 28.70 260 LEU A C 1
ATOM 1987 O O . LEU A 1 260 ? -16.581 -41.638 45.467 1.00 28.70 260 LEU A O 1
ATOM 1991 N N . THR A 1 261 ? -14.929 -40.644 46.651 1.00 28.69 261 THR A N 1
ATOM 1992 C CA . THR A 1 261 ? -13.697 -41.426 46.320 1.00 28.69 261 THR A CA 1
ATOM 1993 C C . THR A 1 261 ? -13.183 -41.366 44.868 1.00 28.69 261 THR A C 1
ATOM 1995 O O . THR A 1 261 ? -13.965 -41.413 43.940 1.00 28.69 261 THR A O 1
ATOM 1998 N N . HIS A 1 262 ? -11.890 -41.234 44.533 1.00 30.61 262 HIS A N 1
ATOM 1999 C CA . HIS A 1 262 ? -10.624 -41.641 45.155 1.00 30.61 262 HIS A CA 1
ATOM 2000 C C . HIS A 1 262 ? -9.473 -40.715 44.674 1.00 30.61 262 HIS A C 1
ATOM 2002 O O . HIS A 1 262 ? -9.509 -40.185 43.566 1.00 30.61 262 HIS A O 1
ATOM 2008 N N . GLN A 1 263 ? -8.434 -40.547 45.496 1.00 29.58 263 GLN A N 1
ATOM 2009 C CA . GLN A 1 263 ? -7.192 -39.822 45.185 1.00 29.58 263 GLN A CA 1
ATOM 2010 C C . GLN A 1 263 ? -6.351 -40.508 44.094 1.00 29.58 263 GLN A C 1
ATOM 2012 O O . GLN A 1 263 ? -6.113 -41.703 44.224 1.00 29.58 263 GLN A O 1
ATOM 2017 N N . THR A 1 264 ? -5.751 -39.727 43.181 1.00 30.00 264 THR A N 1
ATOM 2018 C CA . THR A 1 264 ? -4.343 -39.880 42.739 1.00 30.00 264 THR A CA 1
ATOM 2019 C C . THR A 1 264 ? -3.786 -38.572 42.144 1.00 30.00 264 THR A C 1
ATOM 2021 O O . THR A 1 264 ? -4.323 -38.053 41.173 1.00 30.00 264 THR A O 1
ATOM 2024 N N . GLY A 1 265 ? -2.700 -38.070 42.748 1.00 28.64 265 GLY A N 1
ATOM 2025 C CA . GLY A 1 265 ? -1.570 -37.314 42.169 1.00 28.64 265 GLY A CA 1
ATOM 2026 C C . GLY A 1 265 ? -1.772 -36.257 41.068 1.00 28.64 265 GLY A C 1
ATOM 2027 O O . GLY A 1 265 ? -1.891 -36.586 39.895 1.00 28.64 265 GLY A O 1
ATOM 2028 N N . ARG A 1 266 ? -1.597 -34.979 41.439 1.00 27.97 266 ARG A N 1
ATOM 2029 C CA . ARG A 1 266 ? -1.142 -33.882 40.555 1.00 27.97 266 ARG A CA 1
ATOM 2030 C C . ARG A 1 266 ? 0.372 -34.012 40.272 1.00 27.97 266 ARG A C 1
ATOM 2032 O O . ARG A 1 266 ? 1.103 -34.500 41.132 1.00 27.97 266 ARG A O 1
ATOM 2039 N N . PRO A 1 267 ? 0.863 -33.441 39.161 1.00 28.30 267 PRO A N 1
ATOM 2040 C CA . PRO A 1 267 ? 1.462 -32.120 39.315 1.00 28.30 267 PRO A CA 1
ATOM 2041 C C . PRO A 1 267 ? 0.765 -31.062 38.460 1.00 28.30 267 PRO A C 1
ATOM 2043 O O . PRO A 1 267 ? 0.107 -31.337 37.462 1.00 28.30 267 PRO A O 1
ATOM 2046 N N . ALA A 1 268 ? 0.867 -29.835 38.955 1.00 28.39 268 ALA A N 1
ATOM 2047 C CA . ALA A 1 268 ? 0.247 -28.636 38.435 1.00 28.39 268 ALA A CA 1
ATOM 2048 C C . ALA A 1 268 ? 0.661 -28.343 36.984 1.00 28.39 268 ALA A C 1
ATOM 2050 O O . ALA A 1 268 ? 1.847 -28.244 36.682 1.00 28.39 268 ALA A O 1
ATOM 2051 N N . LEU A 1 269 ? -0.328 -28.111 36.120 1.00 28.27 269 LEU A N 1
ATOM 2052 C CA . LEU A 1 269 ? -0.163 -27.204 34.991 1.00 28.27 269 LEU A CA 1
ATOM 2053 C C . LEU A 1 269 ? -0.487 -25.809 35.514 1.00 28.27 269 LEU A C 1
ATOM 2055 O O . LEU A 1 269 ? -1.641 -25.445 35.736 1.00 28.27 269 LEU A O 1
ATOM 2059 N N . THR A 1 270 ? 0.585 -25.096 35.825 1.00 28.02 270 THR A N 1
ATOM 2060 C CA . THR A 1 270 ? 0.616 -23.674 36.129 1.00 28.02 270 THR A CA 1
ATOM 2061 C C . THR A 1 270 ? -0.066 -22.897 35.004 1.00 28.02 270 THR A C 1
ATOM 2063 O O . THR A 1 270 ? 0.118 -23.218 33.831 1.00 28.02 270 THR A O 1
ATOM 2066 N N . GLU A 1 271 ? -0.865 -21.907 35.401 1.00 26.84 271 GLU A N 1
ATOM 2067 C CA . GLU A 1 271 ? -1.453 -20.833 34.597 1.00 26.84 271 GLU A CA 1
ATOM 2068 C C . GLU A 1 271 ? -0.875 -20.679 33.183 1.00 26.84 271 GLU A C 1
ATOM 2070 O O . GLU A 1 271 ? 0.271 -20.266 32.992 1.00 26.84 271 GLU A O 1
ATOM 2075 N N . VAL A 1 272 ? -1.721 -20.928 32.180 1.00 27.91 272 VAL A N 1
ATOM 2076 C CA . VAL A 1 272 ? -1.498 -20.424 30.825 1.00 27.91 272 VAL A CA 1
ATOM 2077 C C . VAL A 1 272 ? -1.528 -18.902 30.917 1.00 27.91 272 VAL A C 1
ATOM 2079 O O . VAL A 1 272 ? -2.569 -18.285 31.148 1.00 27.91 272 VAL A O 1
ATOM 2082 N N . GLY A 1 273 ? -0.333 -18.326 30.821 1.00 24.27 273 GLY A N 1
ATOM 2083 C CA . GLY A 1 273 ? -0.083 -16.905 30.951 1.00 24.27 273 GLY A CA 1
ATOM 2084 C C . GLY A 1 273 ? -0.924 -16.068 29.993 1.00 24.27 273 GLY A C 1
ATOM 2085 O O . GLY A 1 273 ? -1.199 -16.443 28.852 1.00 24.27 273 GLY A O 1
ATOM 2086 N N . ARG A 1 274 ? -1.303 -14.891 30.494 1.00 24.66 274 ARG A N 1
ATOM 2087 C CA . ARG A 1 274 ? -1.856 -13.768 29.736 1.00 24.66 274 ARG A CA 1
ATOM 2088 C C . ARG A 1 274 ? -1.165 -13.635 28.376 1.00 24.66 274 ARG A C 1
ATOM 2090 O O . ARG A 1 274 ? 0.044 -13.427 28.310 1.00 24.66 274 ARG A O 1
ATOM 2097 N N . VAL A 1 275 ? -1.952 -13.695 27.305 1.00 26.61 275 VAL A N 1
ATOM 2098 C CA . VAL A 1 275 ? -1.485 -13.383 25.952 1.00 26.61 275 VAL A CA 1
ATOM 2099 C C . VAL A 1 275 ? -1.124 -11.901 25.902 1.00 26.61 275 VAL A C 1
ATOM 2101 O O . VAL A 1 275 ? -1.968 -11.029 26.119 1.00 26.61 275 VAL A O 1
ATOM 2104 N N . ASN A 1 276 ? 0.153 -11.632 25.653 1.00 26.27 276 ASN A N 1
ATOM 2105 C CA . ASN A 1 276 ? 0.687 -10.289 25.518 1.00 26.27 276 ASN A CA 1
ATOM 2106 C C . ASN A 1 276 ? 0.194 -9.683 24.194 1.00 26.27 276 ASN A C 1
ATOM 2108 O O . ASN A 1 276 ? 0.323 -10.294 23.132 1.00 26.27 276 ASN A O 1
ATOM 2112 N N . ARG A 1 277 ? -0.402 -8.490 24.263 1.00 30.78 277 ARG A N 1
ATOM 2113 C CA . ARG A 1 277 ? -0.808 -7.694 23.100 1.00 30.78 277 ARG A CA 1
ATOM 2114 C C . ARG A 1 277 ? 0.440 -7.050 22.498 1.00 30.78 277 ARG A C 1
ATOM 2116 O O . ARG A 1 277 ? 0.754 -5.918 22.832 1.00 30.78 277 ARG A O 1
ATOM 2123 N N . THR A 1 278 ? 1.185 -7.756 21.659 1.00 31.62 278 THR A N 1
ATOM 2124 C CA . THR A 1 278 ? 2.277 -7.127 20.901 1.00 31.62 278 THR A CA 1
ATOM 2125 C C . THR A 1 278 ? 1.838 -6.927 19.458 1.00 31.62 278 THR A C 1
ATOM 2127 O O . THR A 1 278 ? 1.831 -7.860 18.654 1.00 31.62 278 THR A O 1
ATOM 2130 N N . ALA A 1 279 ? 1.402 -5.699 19.163 1.00 36.03 279 ALA A N 1
ATOM 2131 C CA . ALA A 1 279 ? 1.259 -5.176 17.809 1.00 36.03 279 ALA A CA 1
ATOM 2132 C C . ALA A 1 279 ? 2.658 -4.984 17.176 1.00 36.03 279 ALA A C 1
ATOM 2134 O O . ALA A 1 279 ? 3.650 -4.892 17.906 1.00 36.03 279 ALA A O 1
ATOM 2135 N N . PRO A 1 280 ? 2.782 -4.971 15.836 1.00 40.25 280 PRO A N 1
ATOM 2136 C CA . PRO A 1 280 ? 4.060 -4.684 15.188 1.00 40.25 280 PRO A CA 1
ATOM 2137 C C . PRO A 1 280 ? 4.547 -3.276 15.567 1.00 40.25 280 PRO A C 1
ATOM 2139 O O . PRO A 1 280 ? 3.772 -2.322 15.511 1.00 40.25 280 PRO A O 1
ATOM 2142 N N . ARG A 1 281 ? 5.827 -3.162 15.951 1.00 39.28 281 ARG A N 1
ATOM 2143 C CA . ARG A 1 281 ? 6.509 -1.884 16.211 1.00 39.28 281 ARG A CA 1
ATOM 2144 C C . ARG A 1 281 ? 7.358 -1.519 15.008 1.00 39.28 281 ARG A C 1
ATOM 2146 O O . ARG A 1 281 ? 8.244 -2.297 14.647 1.00 39.28 281 ARG A O 1
ATOM 2153 N N . PHE A 1 282 ? 7.129 -0.340 14.444 1.00 46.78 282 PHE A N 1
ATOM 2154 C CA . PHE A 1 282 ? 8.030 0.250 13.458 1.00 46.78 282 PHE A CA 1
ATOM 2155 C C . PHE A 1 282 ? 8.930 1.271 14.149 1.00 46.78 282 PHE A C 1
ATOM 2157 O O . PHE A 1 282 ? 8.443 2.124 14.893 1.00 46.78 282 PHE A O 1
ATOM 2164 N N . ARG A 1 283 ? 10.239 1.166 13.908 1.00 41.59 283 ARG A N 1
ATOM 2165 C CA . ARG A 1 283 ? 11.246 2.121 14.369 1.00 41.59 283 ARG A CA 1
ATOM 2166 C C . ARG A 1 283 ? 12.025 2.602 13.154 1.00 41.59 283 ARG A C 1
ATOM 2168 O O . ARG A 1 283 ? 12.743 1.821 12.543 1.00 41.59 283 ARG A O 1
ATOM 2175 N N . CYS A 1 284 ? 11.882 3.876 12.810 1.00 38.28 284 CYS A N 1
ATOM 2176 C CA . CYS A 1 284 ? 12.732 4.507 11.805 1.00 38.28 284 CYS A CA 1
ATOM 2177 C C . CYS A 1 284 ? 13.916 5.146 12.534 1.00 38.28 284 CYS A C 1
ATOM 2179 O O . CYS A 1 284 ? 13.707 6.067 13.320 1.00 38.28 284 CYS A O 1
ATOM 2181 N N . ALA A 1 285 ? 15.130 4.640 12.311 1.00 34.09 285 ALA A N 1
ATOM 2182 C CA . ALA A 1 285 ? 16.356 5.258 12.807 1.00 34.09 285 ALA A CA 1
ATOM 2183 C C . ALA A 1 285 ? 16.919 6.187 11.727 1.00 34.09 285 ALA A C 1
ATOM 2185 O O . ALA A 1 285 ? 17.178 5.753 10.604 1.00 34.09 285 ALA A O 1
ATOM 2186 N N . SER A 1 286 ? 17.126 7.459 12.053 1.00 33.12 286 SER A N 1
ATOM 2187 C CA . SER A 1 286 ? 17.833 8.373 11.151 1.00 33.12 286 SER A CA 1
ATOM 2188 C C . SER A 1 286 ? 19.312 7.969 11.033 1.00 33.12 286 SER A C 1
ATOM 2190 O O . SER A 1 286 ? 20.046 7.913 12.023 1.00 33.12 286 SER A O 1
ATOM 2192 N N . SER A 1 287 ? 19.788 7.666 9.820 1.00 32.69 287 SER A N 1
ATOM 2193 C CA . SER A 1 287 ? 21.208 7.389 9.591 1.00 32.69 287 SER A CA 1
ATOM 2194 C C . SER A 1 287 ? 22.008 8.688 9.707 1.00 32.69 287 SER A C 1
ATOM 2196 O O . SER A 1 287 ? 22.149 9.439 8.743 1.00 32.69 287 SER A O 1
ATOM 2198 N N . SER A 1 288 ? 22.558 8.974 10.888 1.00 29.78 288 SER A N 1
ATOM 2199 C CA . SER A 1 288 ? 23.549 10.036 11.046 1.00 29.78 288 SER A CA 1
ATOM 2200 C C . SER A 1 288 ? 24.878 9.575 10.435 1.00 29.78 288 SER A C 1
ATOM 2202 O O . SER A 1 288 ? 25.699 8.942 11.106 1.00 29.78 288 SER A O 1
ATOM 2204 N N . SER A 1 289 ? 25.120 9.868 9.158 1.00 30.59 289 SER A N 1
ATOM 2205 C CA . SER A 1 289 ? 26.467 9.766 8.602 1.00 30.59 289 SER A CA 1
ATOM 2206 C C . SER A 1 289 ? 27.320 10.884 9.200 1.00 30.59 289 SER A C 1
ATOM 2208 O O . SER A 1 289 ? 27.121 12.066 8.919 1.00 30.59 289 SER A O 1
ATOM 2210 N N . ARG A 1 290 ? 28.279 10.504 10.049 1.00 27.98 290 ARG A N 1
ATOM 2211 C CA . ARG A 1 290 ? 29.361 11.382 10.502 1.00 27.98 290 ARG A CA 1
ATOM 2212 C C . ARG A 1 290 ? 30.160 11.834 9.279 1.00 27.98 290 ARG A C 1
ATOM 2214 O O . ARG A 1 290 ? 30.971 11.070 8.764 1.00 27.98 290 ARG A O 1
ATOM 2221 N N . CYS A 1 291 ? 29.980 13.075 8.842 1.00 27.05 291 CYS A N 1
ATOM 2222 C CA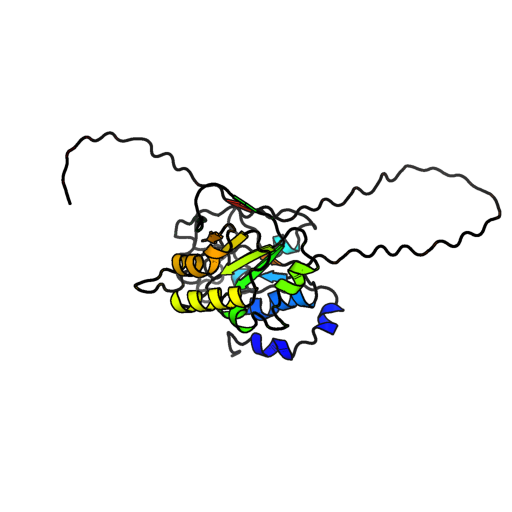 . CYS A 1 291 ? 30.977 13.731 8.005 1.00 27.05 291 CYS A CA 1
ATOM 2223 C C . CYS A 1 291 ? 32.173 14.104 8.891 1.00 27.05 291 CYS A C 1
ATOM 2225 O O . CYS A 1 291 ? 32.136 15.072 9.649 1.00 27.05 291 CYS A O 1
ATOM 2227 N N . GLY A 1 292 ? 33.223 13.282 8.817 1.00 26.50 292 GLY A N 1
ATOM 2228 C CA . GLY A 1 292 ? 34.572 13.673 9.215 1.00 26.50 292 GLY A CA 1
ATOM 2229 C C . GLY A 1 292 ? 35.031 14.863 8.373 1.00 26.50 292 GLY A C 1
ATOM 2230 O O . GLY A 1 292 ? 34.725 14.951 7.186 1.00 26.50 292 GLY A O 1
ATOM 2231 N N . GLY A 1 293 ? 35.694 15.810 9.031 1.00 23.98 293 GLY A N 1
ATOM 2232 C CA . GLY A 1 293 ? 35.941 17.143 8.506 1.00 23.98 293 GLY A CA 1
ATOM 2233 C C . GLY A 1 293 ? 36.873 17.226 7.301 1.00 23.98 293 GLY A C 1
ATOM 2234 O O . GLY A 1 293 ? 37.749 16.391 7.087 1.00 23.98 293 GLY A O 1
ATOM 2235 N N . PHE A 1 294 ? 36.738 18.345 6.595 1.00 24.84 294 PHE A N 1
ATOM 2236 C CA . PHE A 1 294 ? 37.848 18.985 5.910 1.00 24.84 294 PHE A CA 1
ATOM 2237 C C . PHE A 1 294 ? 37.717 20.502 6.078 1.00 24.84 294 PHE A C 1
ATOM 2239 O O . PHE A 1 294 ? 36.728 21.108 5.671 1.00 24.84 294 PHE A O 1
ATOM 2246 N N . CYS A 1 295 ? 38.706 21.101 6.741 1.00 26.83 295 CYS A N 1
ATOM 2247 C CA . CYS A 1 295 ? 38.892 22.543 6.806 1.00 26.83 295 CYS A CA 1
ATOM 2248 C C . CYS A 1 295 ? 39.221 23.085 5.409 1.00 26.83 295 CYS A C 1
ATOM 2250 O O . CYS A 1 295 ? 40.085 22.542 4.724 1.00 26.83 295 CYS A O 1
ATOM 2252 N N . GLY A 1 296 ? 38.593 24.195 5.029 1.00 25.56 296 GLY A N 1
ATOM 2253 C CA . GLY A 1 296 ? 38.911 24.933 3.811 1.00 25.56 296 GLY A CA 1
ATOM 2254 C C . GLY A 1 296 ? 38.303 26.328 3.854 1.00 25.56 296 GLY A C 1
ATOM 2255 O O . GLY A 1 296 ? 37.122 26.513 3.600 1.00 25.56 296 GLY A O 1
ATOM 2256 N N . SER A 1 297 ? 39.124 27.299 4.233 1.00 27.75 297 SER A N 1
ATOM 2257 C CA . SER A 1 297 ? 38.882 28.743 4.202 1.00 27.75 297 SER A CA 1
ATOM 2258 C C . SER A 1 297 ? 38.516 29.274 2.808 1.00 27.75 297 SER A C 1
ATOM 2260 O O . SER A 1 297 ? 39.170 28.885 1.843 1.00 27.75 297 SER A O 1
ATOM 2262 N N . GLY A 1 298 ? 37.624 30.272 2.716 1.00 25.58 298 GLY A N 1
ATOM 2263 C CA . GLY A 1 298 ? 37.609 31.182 1.559 1.00 25.58 298 GLY A CA 1
ATOM 2264 C C . GLY A 1 298 ? 36.285 31.883 1.234 1.00 25.58 298 GLY A C 1
ATOM 2265 O O . GLY A 1 298 ? 35.444 31.315 0.561 1.00 25.58 298 GLY A O 1
ATOM 2266 N N . ALA A 1 299 ? 36.172 33.137 1.684 1.00 27.66 299 ALA A N 1
ATOM 2267 C CA . ALA A 1 299 ? 35.572 34.307 1.022 1.00 27.66 299 ALA A CA 1
ATOM 2268 C C . ALA A 1 299 ? 34.250 34.200 0.210 1.00 27.66 299 ALA A C 1
ATOM 2270 O O . ALA A 1 299 ? 34.223 33.731 -0.919 1.00 27.66 299 ALA A O 1
ATOM 2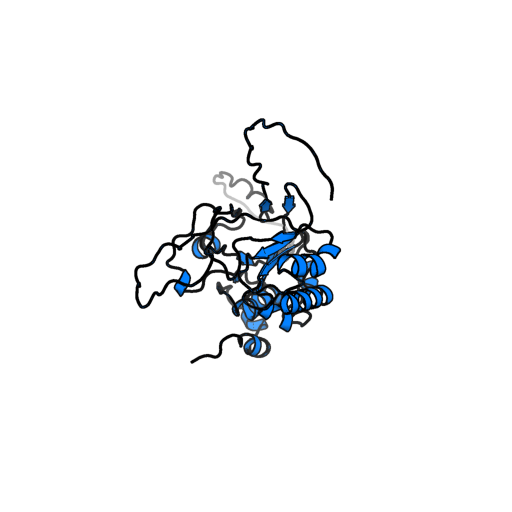271 N N . GLY A 1 300 ? 33.206 34.825 0.772 1.00 23.16 300 GLY A N 1
ATOM 2272 C CA . GLY A 1 300 ? 32.357 35.878 0.183 1.00 23.16 300 GLY A CA 1
ATOM 2273 C C . GLY A 1 300 ? 31.906 35.816 -1.281 1.00 23.16 300 GLY A C 1
ATOM 2274 O O . GLY A 1 300 ? 32.715 35.953 -2.187 1.00 23.16 300 GLY A O 1
ATOM 2275 N N . SER A 1 301 ? 30.590 35.861 -1.510 1.00 27.27 301 SER A N 1
ATOM 2276 C CA . SER A 1 301 ? 29.876 37.031 -2.070 1.00 27.27 301 SER A CA 1
ATOM 2277 C C . SER A 1 301 ? 28.391 36.714 -2.328 1.00 27.27 301 SER A C 1
ATOM 2279 O O . SER A 1 301 ? 28.026 35.574 -2.587 1.00 27.27 301 SER A O 1
ATOM 2281 N N . SER A 1 302 ? 27.564 37.759 -2.198 1.00 29.25 302 SER A N 1
ATOM 2282 C CA . SER A 1 302 ? 26.201 37.949 -2.739 1.00 29.25 302 SER A CA 1
ATOM 2283 C C . SER A 1 302 ? 25.973 37.213 -4.068 1.00 29.25 302 SER A C 1
ATOM 2285 O O . SER A 1 302 ? 26.860 37.256 -4.919 1.00 29.25 302 SER A O 1
ATOM 2287 N N . TRP A 1 303 ? 24.841 36.553 -4.314 1.00 35.62 303 TRP A N 1
ATOM 2288 C CA . TRP A 1 303 ? 23.475 37.083 -4.451 1.00 35.62 303 TRP A CA 1
ATOM 2289 C C . TRP A 1 303 ? 22.433 35.986 -4.224 1.00 35.62 303 TRP A C 1
ATOM 2291 O O . TRP A 1 303 ? 22.736 34.826 -4.580 1.00 35.62 303 TRP A O 1
#

Solvent-accessible surface area (backbone atoms only — not comparable to full-atom values): 18100 Å² total; per-residue (Å²): 133,83,78,80,86,50,58,65,72,45,64,88,72,56,62,55,68,60,61,42,72,42,82,83,64,85,49,70,28,46,71,48,36,34,48,52,43,41,26,42,20,72,72,40,44,36,50,22,32,48,22,68,44,82,88,59,57,64,41,58,64,56,72,46,50,52,47,53,69,57,62,73,69,45,61,89,67,61,74,61,65,74,42,82,66,48,42,21,35,77,74,89,78,84,58,50,87,86,42,70,82,69,38,66,73,76,56,84,34,83,43,61,72,40,60,74,75,55,81,77,66,51,80,43,45,26,40,40,46,56,39,32,43,88,43,43,41,74,46,39,55,36,95,63,35,46,45,42,62,51,42,75,76,54,34,93,68,30,22,30,35,34,38,17,45,70,62,59,36,16,70,55,49,25,52,37,46,37,49,25,48,77,40,31,57,60,50,60,41,49,27,39,39,28,22,27,58,79,35,44,60,43,102,90,37,43,55,67,54,23,50,44,70,46,48,54,86,70,80,43,54,34,39,29,42,36,45,30,64,72,27,47,55,61,44,39,45,67,29,54,51,63,79,85,84,76,82,87,74,77,82,80,78,87,78,86,90,85,84,84,88,80,91,80,85,83,80,84,83,72,78,85,69,81,82,74,89,54,63,40,55,50,71,53,77,73,83,78,78,80,79,76,85,78,91,80,88,80,82,89,78,91,132

Nearest PDB structures (foldseek):
  4iix-assembly1_B  TM=7.539E-01  e=2.311E-11  Escherichia coli
  3tlg-assembly1_A  TM=7.580E-01  e=2.172E-11  Escherichia coli
  3tlz-assembly1_B  TM=7.537E-01  e=4.566E-11  Escherichia coli
  3tly-assembly1_B  TM=7.671E-01  e=1.391E-10  Escherichia coli
  3tlb-assembly1_B  TM=7.462E-01  e=2.283E-10  Escherichia coli

Mean predicted aligned error: 11.89 Å

Radius of gyration: 23.97 Å; Cα contacts (8 Å, |Δi|>4): 549; chains: 1; bounding box: 66×80×69 Å